Protein AF-A0A524F2L2-F1 (afdb_monomer_lite)

pLDDT: mean 83.69, std 15.47, range [37.44, 98.5]

Secondary structure (DSSP, 8-state):
-----TT--HHHHHHHHHHHHTT--BGGGTEEEETTEEEEEEEGGGTTTTEEEEEEEEEEE-THHHHHHHH-SS----GGGGGGS-HHHHHHHHHHHHH-TTPPPPPTTT-SEEEEEEEEEE-TT--EEEEEEEEESS-EEEEEEEE--TT----GGGS-HHHHHHHHHHHHHHHHTSPPPPEEEEE--SSS-EEEEEETTEEEEEE--

Structure (mmCIF, N/CA/C/O backbone):
data_AF-A0A524F2L2-F1
#
_entry.id   AF-A0A524F2L2-F1
#
loop_
_atom_site.group_PDB
_atom_site.id
_atom_site.type_symbol
_atom_site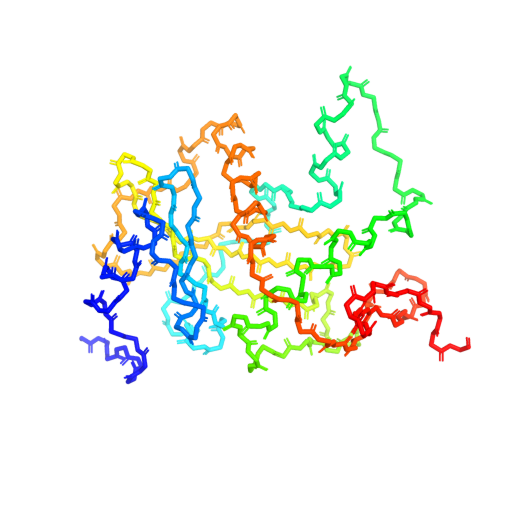.label_atom_id
_atom_site.label_alt_id
_atom_site.label_comp_id
_atom_site.label_asym_id
_atom_site.label_entity_id
_atom_site.label_seq_id
_atom_site.pdbx_PDB_ins_code
_atom_site.Cartn_x
_atom_site.Cartn_y
_atom_site.Cartn_z
_atom_site.occupancy
_atom_site.B_iso_or_equiv
_atom_site.auth_seq_id
_atom_site.auth_comp_id
_atom_site.auth_asym_id
_atom_site.auth_atom_id
_atom_site.pdbx_PDB_model_num
ATOM 1 N N . MET A 1 1 ? -27.723 14.947 -1.804 1.00 41.03 1 MET A N 1
ATOM 2 C CA . MET A 1 1 ? -27.311 13.588 -1.404 1.00 41.03 1 MET A CA 1
ATOM 3 C C . MET A 1 1 ? -26.536 13.015 -2.573 1.00 41.03 1 MET A C 1
ATOM 5 O O . MET A 1 1 ? -27.135 12.736 -3.602 1.00 41.03 1 MET A O 1
ATOM 9 N N . MET A 1 2 ? -25.209 13.030 -2.485 1.00 39.50 2 MET A N 1
ATOM 10 C CA . MET A 1 2 ? -24.330 12.598 -3.571 1.00 39.50 2 MET A CA 1
ATOM 11 C C . MET A 1 2 ? -24.341 11.066 -3.563 1.00 39.50 2 MET A C 1
ATOM 13 O O . MET A 1 2 ? -24.016 10.468 -2.539 1.00 39.50 2 MET A O 1
ATOM 17 N N . MET A 1 3 ? -24.841 10.438 -4.631 1.00 37.44 3 MET A N 1
ATOM 18 C CA . MET A 1 3 ? -24.792 8.982 -4.758 1.00 37.44 3 MET A CA 1
ATOM 19 C C . MET A 1 3 ? -23.333 8.599 -4.964 1.00 37.44 3 MET A C 1
ATOM 21 O O . MET A 1 3 ? -22.748 8.962 -5.976 1.00 37.44 3 MET A O 1
ATOM 25 N N . LEU A 1 4 ? -22.760 7.900 -3.988 1.00 49.53 4 LEU A N 1
ATOM 26 C CA . LEU A 1 4 ? -21.498 7.193 -4.159 1.00 49.53 4 LEU A CA 1
ATOM 27 C C . LEU A 1 4 ? -21.643 6.250 -5.362 1.00 49.53 4 LEU A C 1
ATOM 29 O O . LEU A 1 4 ? -22.737 5.720 -5.597 1.00 49.53 4 LEU A O 1
ATOM 33 N N . SER A 1 5 ? -20.572 6.059 -6.137 1.00 51.00 5 SER A N 1
ATOM 34 C CA . SER A 1 5 ? -20.569 5.069 -7.217 1.00 51.00 5 SER A CA 1
ATOM 35 C C . SER A 1 5 ? -21.088 3.727 -6.680 1.00 51.00 5 SER A C 1
ATOM 37 O O . SER A 1 5 ? -20.892 3.398 -5.507 1.00 51.00 5 SER A O 1
ATOM 39 N N . LYS A 1 6 ? -21.782 2.944 -7.518 1.00 49.41 6 LYS A N 1
ATOM 40 C CA . LYS A 1 6 ? -22.397 1.656 -7.128 1.00 49.41 6 LYS A CA 1
ATOM 41 C C . LYS A 1 6 ? -21.420 0.656 -6.480 1.00 49.41 6 LYS A C 1
ATOM 43 O O . LYS A 1 6 ? -21.878 -0.332 -5.918 1.00 49.41 6 LYS A O 1
ATOM 48 N N . ASP A 1 7 ? -20.121 0.934 -6.535 1.00 54.75 7 ASP A N 1
ATOM 49 C CA . ASP A 1 7 ? -19.030 0.082 -6.068 1.00 54.75 7 ASP A CA 1
ATOM 50 C C . ASP A 1 7 ? -18.473 0.483 -4.689 1.00 54.75 7 ASP A C 1
ATOM 52 O O . ASP A 1 7 ? -17.521 -0.134 -4.209 1.00 54.75 7 ASP A O 1
ATOM 56 N N . PHE A 1 8 ? -19.025 1.515 -4.041 1.00 70.06 8 PHE A N 1
ATOM 57 C CA . PHE A 1 8 ? -18.558 1.971 -2.732 1.00 70.06 8 PHE A CA 1
ATOM 58 C C . PHE A 1 8 ? -19.610 1.739 -1.637 1.00 70.06 8 PHE A C 1
ATOM 60 O O . PHE A 1 8 ? -20.413 2.616 -1.313 1.00 70.06 8 PHE A O 1
ATOM 67 N N . ASP A 1 9 ? -19.587 0.540 -1.047 1.00 85.19 9 ASP A N 1
ATOM 68 C CA . ASP A 1 9 ? -20.389 0.185 0.128 1.00 85.19 9 ASP A CA 1
ATOM 69 C C . ASP A 1 9 ? -19.596 0.438 1.422 1.00 85.19 9 ASP A C 1
ATOM 71 O O . ASP A 1 9 ? -18.600 -0.216 1.738 1.00 85.19 9 ASP A O 1
ATOM 75 N N . ILE A 1 10 ? -20.063 1.411 2.204 1.00 88.19 10 ILE A N 1
ATOM 76 C CA . ILE A 1 10 ? -19.481 1.769 3.499 1.00 88.19 10 ILE A CA 1
ATOM 77 C C . ILE A 1 10 ? -19.520 0.592 4.484 1.00 88.19 10 ILE A C 1
ATOM 79 O O . ILE A 1 10 ? -18.560 0.379 5.229 1.00 88.19 10 ILE A O 1
ATOM 83 N N . SER A 1 11 ? -20.616 -0.167 4.501 1.00 91.50 11 SER A N 1
ATOM 84 C CA . SER A 1 11 ? -20.800 -1.274 5.443 1.00 91.50 11 SER A CA 1
ATOM 85 C C . SER A 1 11 ? -19.835 -2.412 5.128 1.00 91.50 11 SER A C 1
ATOM 87 O O . SER A 1 11 ? -19.223 -2.966 6.042 1.00 91.50 11 SER A O 1
ATOM 89 N N . GLU A 1 12 ? -19.619 -2.689 3.840 1.00 92.94 12 GLU A N 1
ATOM 90 C CA . GLU A 1 12 ? -18.552 -3.580 3.381 1.00 92.94 12 GLU A CA 1
ATOM 91 C C . GLU A 1 12 ? -17.180 -3.121 3.885 1.00 92.94 12 GLU A C 1
ATOM 93 O O . GLU A 1 12 ? -16.421 -3.926 4.417 1.00 92.94 12 GLU A O 1
ATOM 98 N N . ILE A 1 13 ? -16.831 -1.844 3.715 1.00 93.44 13 ILE A N 1
ATOM 99 C CA . ILE A 1 13 ? -15.495 -1.351 4.079 1.00 93.44 13 ILE A CA 1
ATOM 100 C C . ILE A 1 13 ? -15.250 -1.496 5.577 1.00 93.44 13 ILE A C 1
ATOM 102 O O . ILE A 1 13 ? -14.179 -1.943 5.989 1.00 93.44 13 ILE A O 1
ATOM 106 N N . LEU A 1 14 ? -16.241 -1.152 6.399 1.00 95.56 14 LEU A N 1
ATOM 107 C CA . LEU A 1 14 ? -16.149 -1.304 7.848 1.00 95.56 14 LEU A CA 1
ATOM 108 C C . LEU A 1 14 ? -15.996 -2.774 8.260 1.00 95.56 14 LEU A C 1
ATOM 110 O O . LEU A 1 14 ? -15.209 -3.071 9.165 1.00 95.56 14 LEU A O 1
ATOM 114 N N . ASP A 1 15 ? -16.697 -3.689 7.587 1.00 97.12 15 ASP A N 1
ATOM 115 C CA . ASP A 1 15 ? -16.549 -5.130 7.797 1.00 97.12 15 ASP A CA 1
ATOM 116 C C . ASP A 1 15 ? -15.140 -5.613 7.412 1.00 97.12 15 ASP A C 1
ATOM 118 O O . ASP A 1 15 ? -14.459 -6.234 8.231 1.00 97.12 15 ASP A O 1
ATOM 122 N N . LEU A 1 16 ? -14.641 -5.233 6.231 1.00 97.62 16 LEU A N 1
ATOM 123 C CA . LEU A 1 16 ? -13.291 -5.567 5.769 1.00 97.62 16 LEU A CA 1
ATOM 124 C C . LEU A 1 16 ? -12.204 -5.065 6.731 1.00 97.62 16 LEU A C 1
ATOM 126 O O . LEU A 1 16 ? -11.320 -5.836 7.108 1.00 97.62 16 LEU A O 1
ATOM 130 N N . LEU A 1 17 ? -12.286 -3.810 7.187 1.00 97.69 17 LEU A N 1
ATOM 131 C CA . LEU A 1 17 ? -11.366 -3.256 8.191 1.00 97.69 17 LEU A CA 1
ATOM 132 C C . LEU A 1 17 ? -11.433 -4.053 9.502 1.00 97.69 17 LEU A C 1
ATOM 134 O O . LEU A 1 17 ? -10.415 -4.415 10.095 1.00 97.69 17 LEU A O 1
ATOM 138 N N . SER A 1 18 ? -12.646 -4.363 9.964 1.00 97.38 18 SER A N 1
ATOM 139 C CA . SER A 1 18 ? -12.855 -5.134 11.191 1.00 97.38 18 SER A CA 1
ATOM 140 C C . SER A 1 18 ? -12.237 -6.533 11.101 1.00 97.38 18 SER A C 1
ATOM 142 O O . SER A 1 18 ? -11.542 -6.959 12.027 1.00 97.38 18 SER A O 1
ATOM 144 N N . GLN A 1 19 ? -12.423 -7.231 9.981 1.00 98.12 19 GLN A N 1
ATOM 145 C CA . GLN A 1 19 ? -11.876 -8.570 9.761 1.00 98.12 19 GLN A CA 1
ATOM 146 C C . GLN A 1 19 ? -10.349 -8.557 9.624 1.00 98.12 19 GLN A C 1
ATOM 148 O O . GLN A 1 19 ? -9.667 -9.283 10.356 1.00 98.12 19 GLN A O 1
ATOM 153 N N . ALA A 1 20 ? -9.805 -7.685 8.774 1.00 97.62 20 ALA A N 1
ATOM 154 C CA . ALA A 1 20 ? -8.368 -7.586 8.535 1.00 97.62 20 ALA A CA 1
ATOM 155 C C . ALA A 1 20 ? -7.594 -7.209 9.809 1.00 97.62 20 ALA A C 1
ATOM 157 O O . ALA A 1 20 ? -6.533 -7.774 10.074 1.00 97.62 20 ALA A O 1
ATOM 158 N N . SER A 1 21 ? -8.156 -6.349 10.671 1.00 96.06 21 SER A N 1
ATOM 159 C CA . SER A 1 21 ? -7.521 -5.975 11.950 1.00 96.06 21 SER A CA 1
ATOM 160 C C . SER A 1 21 ? -7.326 -7.173 12.896 1.00 96.06 21 SER A C 1
ATOM 162 O O . SER A 1 21 ? -6.460 -7.154 13.767 1.00 96.06 21 SER A O 1
ATOM 164 N N . ARG A 1 22 ? -8.086 -8.260 12.688 1.00 96.50 22 ARG A N 1
ATOM 165 C CA . ARG A 1 22 ? -7.998 -9.535 13.422 1.00 96.50 22 ARG A CA 1
ATOM 166 C C . ARG A 1 22 ? -7.195 -10.607 12.671 1.00 96.50 22 ARG A C 1
ATOM 168 O O . ARG A 1 22 ? -7.292 -11.784 13.011 1.00 96.50 22 ARG A O 1
ATOM 175 N N . GLY A 1 23 ? -6.448 -10.222 11.635 1.00 94.31 23 GLY A N 1
ATOM 176 C CA . GLY A 1 23 ? -5.643 -11.128 10.812 1.00 94.31 23 GLY A CA 1
ATOM 177 C C . GLY A 1 23 ? -6.439 -11.948 9.793 1.00 94.31 23 GLY A C 1
ATOM 178 O O . GLY A 1 23 ? -5.899 -12.902 9.238 1.00 94.31 23 GLY A O 1
ATOM 179 N N . LYS A 1 24 ? -7.711 -11.609 9.546 1.00 97.62 24 LYS A N 1
ATOM 180 C CA . LYS A 1 24 ? -8.526 -12.222 8.489 1.00 97.62 24 LYS A CA 1
ATOM 181 C C . LYS A 1 24 ? -8.457 -11.357 7.235 1.00 97.62 24 LYS A C 1
ATOM 183 O O . LYS A 1 24 ? -9.346 -10.547 6.987 1.00 97.62 24 LYS A O 1
ATOM 188 N N . ASP A 1 25 ? -7.362 -11.497 6.497 1.00 97.81 25 ASP A N 1
ATOM 189 C CA . ASP A 1 25 ? -7.167 -10.787 5.233 1.00 97.81 25 ASP A CA 1
ATOM 190 C C . ASP A 1 25 ? -8.193 -11.252 4.182 1.00 97.81 25 ASP A C 1
ATOM 192 O O . ASP A 1 25 ? -8.589 -12.418 4.148 1.00 97.81 25 ASP A O 1
ATOM 196 N N . ASN A 1 26 ? -8.593 -10.343 3.295 1.00 97.88 26 ASN A N 1
ATOM 197 C CA . ASN A 1 26 ? -9.410 -10.628 2.120 1.00 97.88 26 ASN A CA 1
ATOM 198 C C . ASN A 1 26 ? -8.777 -9.948 0.900 1.00 97.88 26 ASN A C 1
ATOM 200 O O . ASN A 1 26 ? -9.118 -8.820 0.543 1.00 97.88 26 ASN A O 1
ATOM 204 N N . ILE A 1 27 ? -7.815 -10.642 0.292 1.00 97.25 27 ILE A N 1
ATOM 205 C CA . ILE A 1 27 ? -6.984 -10.118 -0.801 1.00 97.25 27 ILE A CA 1
ATOM 206 C C . ILE A 1 27 ? -7.835 -9.781 -2.030 1.00 97.25 27 ILE A C 1
ATOM 208 O O . ILE A 1 27 ? -7.640 -8.723 -2.619 1.00 97.25 27 ILE A O 1
ATOM 212 N N . GLU A 1 28 ? -8.820 -10.620 -2.365 1.00 95.19 28 GLU A N 1
ATOM 213 C CA . GLU A 1 28 ? -9.725 -10.409 -3.508 1.00 95.19 28 GLU A CA 1
ATOM 214 C C . GLU A 1 28 ? -10.527 -9.108 -3.387 1.00 95.19 28 GLU A C 1
ATOM 216 O O . GLU A 1 28 ? -10.806 -8.445 -4.383 1.00 95.19 28 GLU A O 1
ATOM 221 N N . ARG A 1 29 ? -10.867 -8.711 -2.154 1.00 95.31 29 ARG A N 1
ATOM 222 C CA . ARG A 1 29 ? -11.546 -7.440 -1.855 1.00 95.31 29 ARG A CA 1
ATOM 223 C C . ARG A 1 29 ? -10.586 -6.354 -1.378 1.00 95.31 29 ARG A C 1
ATOM 225 O O . ARG A 1 29 ? -11.022 -5.350 -0.806 1.00 95.31 29 ARG A O 1
ATOM 232 N N . GLY A 1 30 ? -9.288 -6.542 -1.594 1.00 96.06 30 GLY A N 1
ATOM 233 C CA . GLY A 1 30 ? -8.227 -5.587 -1.302 1.00 96.06 30 GLY A CA 1
ATOM 234 C C . GLY A 1 30 ? -8.073 -5.216 0.170 1.00 96.06 30 GLY A C 1
ATOM 235 O O . GLY A 1 30 ? -7.721 -4.077 0.464 1.00 96.06 30 GLY A O 1
ATOM 236 N N . ALA A 1 31 ? -8.371 -6.131 1.092 1.00 98.06 31 ALA A N 1
ATOM 237 C CA . ALA A 1 31 ? -8.240 -5.916 2.527 1.00 98.06 31 ALA A CA 1
ATOM 238 C C . ALA A 1 31 ? -7.101 -6.755 3.117 1.00 98.06 31 ALA A C 1
ATOM 240 O O . ALA A 1 31 ? -7.094 -7.979 2.996 1.00 98.06 31 ALA A O 1
ATOM 241 N N . VAL A 1 32 ? -6.160 -6.104 3.796 1.00 98.50 32 VAL A N 1
ATOM 242 C CA . VAL A 1 32 ? -5.033 -6.751 4.488 1.00 98.50 32 VAL A CA 1
ATOM 243 C C . VAL A 1 32 ? -4.796 -6.089 5.839 1.00 98.50 32 VAL A C 1
ATOM 245 O O . VAL A 1 32 ? -5.087 -4.908 6.008 1.00 98.50 32 VAL A O 1
ATOM 248 N N . GLY A 1 33 ? -4.279 -6.818 6.825 1.00 98.00 33 GLY A N 1
ATOM 249 C CA . GLY A 1 33 ? -3.976 -6.251 8.143 1.00 98.00 33 GLY A CA 1
ATOM 250 C C . GLY A 1 33 ? -2.686 -6.767 8.761 1.00 98.00 33 GLY A C 1
ATOM 251 O O . GLY A 1 33 ? -2.187 -7.826 8.400 1.00 98.00 33 GLY A O 1
ATOM 252 N N . HIS A 1 34 ? -2.107 -6.030 9.701 1.00 98.19 34 HIS A N 1
ATOM 253 C CA . HIS A 1 34 ? -0.913 -6.455 10.433 1.00 98.19 34 HIS A CA 1
ATOM 254 C C . HIS A 1 34 ? -0.840 -5.732 11.782 1.00 98.19 34 HIS A C 1
ATOM 256 O O . HIS A 1 34 ? -1.165 -4.554 11.861 1.00 98.19 34 HIS A O 1
ATOM 262 N N . LYS A 1 35 ? -0.448 -6.430 12.860 1.00 96.62 35 LYS A N 1
ATOM 263 C CA . LYS A 1 35 ? -0.351 -5.869 14.229 1.00 96.62 35 LYS A CA 1
ATOM 264 C C . LYS A 1 35 ? -1.581 -5.043 14.669 1.00 96.62 35 LYS A C 1
ATOM 266 O O . LYS A 1 35 ? -1.445 -3.987 15.271 1.00 96.62 35 LYS A O 1
ATOM 271 N N . GLY A 1 36 ? -2.791 -5.506 14.348 1.00 96.50 36 GLY A N 1
ATOM 272 C CA . GLY A 1 36 ? -4.041 -4.810 14.688 1.00 96.50 36 GLY A CA 1
ATOM 273 C C . GLY A 1 36 ? -4.434 -3.676 13.733 1.00 96.50 36 GLY A C 1
ATOM 274 O O . GLY A 1 36 ? -5.584 -3.244 13.758 1.00 96.50 36 GLY A O 1
ATOM 275 N N . TYR A 1 37 ? -3.533 -3.235 12.852 1.00 98.31 37 TYR A N 1
ATOM 276 C CA . TYR A 1 37 ? -3.885 -2.350 11.747 1.00 98.31 37 TYR A CA 1
ATOM 277 C C . TYR A 1 37 ? -4.617 -3.119 10.653 1.00 98.31 37 TYR A C 1
ATOM 279 O O . TYR A 1 37 ? -4.387 -4.312 10.435 1.00 98.31 37 TYR A O 1
ATOM 287 N N . SER A 1 38 ? -5.464 -2.404 9.924 1.00 98.31 38 SER A N 1
ATOM 288 C CA . SER A 1 38 ? -6.122 -2.891 8.715 1.00 98.31 38 SER A CA 1
ATOM 289 C C . SER A 1 38 ? -6.112 -1.835 7.627 1.00 98.31 38 SER A C 1
ATOM 291 O O . SER A 1 38 ? -6.211 -0.640 7.907 1.00 98.31 38 SER A O 1
ATOM 293 N N . PHE A 1 39 ? -6.003 -2.309 6.395 1.00 98.31 39 PHE A N 1
ATOM 294 C CA . PHE A 1 39 ? -5.864 -1.519 5.188 1.00 98.31 39 PHE A CA 1
ATOM 295 C C . PHE A 1 39 ? -6.848 -2.058 4.159 1.00 98.31 39 PHE A C 1
ATOM 297 O O . PHE A 1 39 ? -6.780 -3.230 3.790 1.00 98.31 39 PHE A O 1
ATOM 304 N N . VAL A 1 40 ? -7.755 -1.206 3.696 1.00 97.00 40 VAL A N 1
ATOM 305 C CA . VAL A 1 40 ? -8.610 -1.470 2.539 1.00 97.00 40 VAL A CA 1
ATOM 306 C C . VAL A 1 40 ? -8.098 -0.613 1.390 1.00 97.00 40 VAL A C 1
ATOM 308 O O . VAL A 1 40 ? -8.117 0.614 1.457 1.00 97.00 40 VAL A O 1
ATOM 311 N N . ILE A 1 41 ? -7.601 -1.275 0.353 1.00 95.56 41 ILE A N 1
ATOM 312 C CA . ILE A 1 41 ? -6.864 -0.676 -0.757 1.00 95.56 41 ILE A CA 1
ATOM 313 C C . ILE A 1 41 ? -7.786 -0.584 -1.966 1.00 95.56 41 ILE A C 1
ATOM 315 O O . ILE A 1 41 ? -8.465 -1.553 -2.324 1.00 95.56 41 ILE A O 1
ATOM 319 N N . ARG A 1 42 ? -7.846 0.589 -2.597 1.00 92.19 42 ARG A N 1
ATOM 320 C CA . ARG A 1 42 ? -8.741 0.849 -3.725 1.00 92.19 42 ARG A CA 1
ATOM 321 C C . ARG A 1 42 ? -8.080 1.718 -4.787 1.00 92.19 42 ARG A C 1
ATOM 323 O O . ARG A 1 42 ? -7.258 2.574 -4.483 1.00 92.19 42 ARG A O 1
ATOM 330 N N . ASN A 1 43 ? -8.469 1.513 -6.041 1.00 88.69 43 ASN A N 1
ATOM 331 C CA . ASN A 1 43 ? -8.011 2.351 -7.145 1.00 88.69 43 ASN A CA 1
ATOM 332 C C . ASN A 1 43 ? -8.585 3.775 -7.003 1.00 88.69 43 ASN A C 1
ATOM 334 O O . ASN A 1 43 ? -9.782 3.919 -6.749 1.00 88.69 43 ASN A O 1
ATOM 338 N N . VAL A 1 44 ? -7.755 4.810 -7.189 1.00 83.81 44 VAL A N 1
ATOM 339 C CA . VAL A 1 44 ? -8.190 6.218 -7.143 1.00 83.81 44 VAL A CA 1
ATOM 340 C C . VAL A 1 44 ? -9.291 6.507 -8.160 1.00 83.81 44 VAL A C 1
ATOM 342 O O . VAL A 1 44 ? -10.202 7.273 -7.857 1.00 83.81 44 VAL A O 1
ATOM 345 N N . ASP A 1 45 ? -9.277 5.852 -9.324 1.00 77.56 45 ASP A N 1
ATOM 346 C CA . ASP A 1 45 ? -10.302 6.036 -10.359 1.00 77.56 45 ASP A CA 1
ATOM 347 C C . ASP A 1 45 ? -11.722 5.756 -9.840 1.00 77.56 45 ASP A C 1
ATOM 349 O O . ASP A 1 45 ? -12.660 6.458 -10.214 1.00 77.56 45 ASP A O 1
ATOM 353 N N . ASN A 1 46 ? -11.870 4.821 -8.896 1.00 70.25 46 ASN A N 1
ATOM 354 C CA . ASN A 1 46 ? -13.159 4.487 -8.280 1.00 70.25 46 ASN A CA 1
ATOM 355 C C . ASN A 1 46 ? -13.590 5.501 -7.199 1.00 70.25 46 ASN A C 1
ATOM 357 O O . ASN A 1 46 ? -14.710 5.427 -6.700 1.00 70.25 46 ASN A O 1
ATOM 361 N N . PHE A 1 47 ? -12.698 6.420 -6.818 1.00 68.94 47 PHE A N 1
ATOM 362 C CA . PHE A 1 47 ? -12.845 7.352 -5.697 1.00 68.94 47 PHE A CA 1
ATOM 363 C C . PHE A 1 47 ? -12.859 8.818 -6.121 1.00 68.94 47 PHE A C 1
ATOM 365 O O . PHE A 1 47 ? -13.133 9.672 -5.279 1.00 68.94 47 PHE A O 1
ATOM 372 N N . ARG A 1 48 ? -12.600 9.128 -7.400 1.00 68.19 48 ARG A N 1
ATOM 373 C CA . ARG A 1 48 ? -12.411 10.503 -7.903 1.00 68.19 48 ARG A CA 1
ATOM 374 C C . ARG A 1 48 ? -13.523 11.484 -7.520 1.00 68.19 48 ARG A C 1
ATOM 376 O O . ARG A 1 48 ? -13.247 12.667 -7.377 1.00 68.19 48 ARG A O 1
ATOM 383 N N . GLU A 1 49 ? -14.757 11.020 -7.328 1.00 63.97 49 GLU A N 1
ATOM 384 C CA . GLU A 1 49 ? -15.891 11.879 -6.953 1.00 63.97 49 GLU A CA 1
ATOM 385 C C . GLU A 1 49 ? -15.864 12.350 -5.490 1.00 63.97 49 GLU A C 1
ATOM 387 O O . GLU A 1 49 ? -16.427 13.393 -5.164 1.00 63.97 49 GLU A O 1
ATOM 392 N N . ILE A 1 50 ? -15.212 11.595 -4.603 1.00 63.66 50 ILE A N 1
ATOM 393 C CA . ILE A 1 50 ? -15.135 11.876 -3.159 1.00 63.66 50 ILE A CA 1
ATOM 394 C C . ILE A 1 50 ? -13.710 12.144 -2.680 1.00 63.66 50 ILE A C 1
ATOM 396 O O . ILE A 1 50 ? -13.500 12.399 -1.495 1.00 63.66 50 ILE A O 1
ATOM 400 N N . TYR A 1 51 ? -12.750 12.083 -3.598 1.00 65.00 51 TYR A N 1
ATOM 401 C CA . TYR A 1 51 ? -11.321 12.181 -3.369 1.00 65.00 51 TYR A CA 1
ATOM 402 C C . TYR A 1 51 ? -10.793 13.532 -3.838 1.00 65.00 51 TYR A C 1
ATOM 404 O O . TYR A 1 51 ? -10.953 13.915 -4.995 1.00 65.00 51 TYR A O 1
ATOM 412 N N . VAL A 1 52 ? -10.109 14.235 -2.939 1.00 62.53 52 VAL A N 1
ATOM 413 C CA . VAL A 1 52 ? -9.307 15.409 -3.285 1.00 62.53 52 VAL A CA 1
ATOM 414 C C . VAL A 1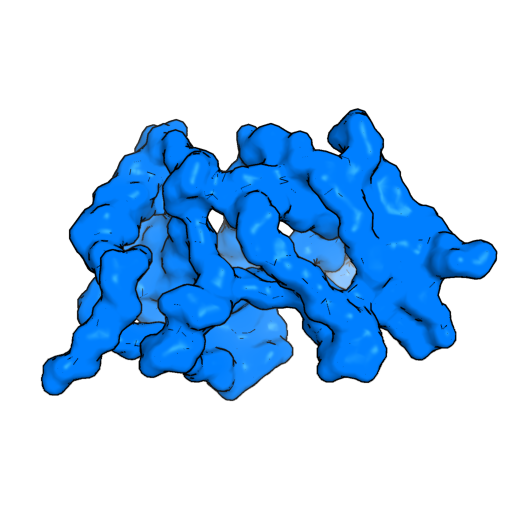 52 ? -7.910 15.204 -2.700 1.00 62.53 52 VAL A C 1
ATOM 416 O O . VAL A 1 52 ? -7.774 15.178 -1.468 1.00 62.53 52 VAL A O 1
ATOM 419 N N . PRO A 1 53 ? -6.858 15.054 -3.526 1.00 60.53 53 PRO A N 1
ATOM 420 C CA . PRO A 1 53 ? -5.499 15.065 -3.009 1.00 60.53 53 PRO A CA 1
ATOM 421 C C . PRO A 1 53 ? -5.229 16.460 -2.434 1.00 60.53 53 PRO A C 1
ATOM 423 O O . PRO A 1 53 ? -5.408 17.467 -3.117 1.00 60.53 53 PRO A O 1
ATOM 426 N N . PHE A 1 54 ? -4.843 16.542 -1.156 1.00 53.34 54 PHE A N 1
ATOM 427 C CA . PHE A 1 54 ? -4.511 17.832 -0.536 1.00 53.34 54 PHE A CA 1
ATOM 428 C C . PHE A 1 54 ? -3.201 18.384 -1.102 1.00 53.34 54 PHE A C 1
ATOM 430 O O . PHE A 1 54 ? -3.073 19.586 -1.323 1.00 53.34 54 PHE A O 1
ATOM 437 N N . SER A 1 55 ? -2.240 17.489 -1.324 1.00 54.12 55 SER A N 1
ATOM 438 C CA . SER A 1 55 ? -0.970 17.711 -2.007 1.00 54.12 55 SER A CA 1
ATOM 439 C C . SER A 1 55 ? -0.244 16.363 -2.109 1.00 54.12 55 SER A C 1
ATOM 441 O O . SER A 1 55 ? -0.405 15.510 -1.236 1.00 54.12 55 SER A O 1
ATOM 443 N N . TYR A 1 56 ? 0.617 16.173 -3.113 1.00 61.12 56 TYR A N 1
ATOM 444 C CA . TYR A 1 56 ? 1.613 15.085 -3.112 1.00 61.12 56 TYR A CA 1
ATOM 445 C C . TYR A 1 56 ? 2.786 15.399 -2.158 1.00 61.12 56 TYR A C 1
ATOM 447 O O . TYR A 1 56 ? 3.946 15.089 -2.428 1.00 61.12 56 TYR A O 1
ATOM 455 N N . GLN A 1 57 ? 2.513 16.067 -1.031 1.00 63.75 57 GLN A N 1
ATOM 456 C CA . GLN A 1 57 ? 3.495 16.186 0.038 1.00 63.75 57 GLN A CA 1
ATOM 457 C C . GLN A 1 57 ? 3.600 14.825 0.719 1.00 63.75 57 GLN A C 1
ATOM 459 O O . GLN A 1 57 ? 2.600 14.260 1.165 1.00 63.75 57 GLN A O 1
ATOM 464 N N . THR A 1 58 ? 4.816 14.283 0.761 1.00 69.56 58 THR A N 1
ATOM 465 C CA . THR A 1 58 ? 5.087 13.043 1.486 1.00 69.56 58 THR A CA 1
ATOM 466 C C . THR A 1 58 ? 4.695 13.206 2.932 1.00 69.56 58 THR A C 1
ATOM 468 O O . THR A 1 58 ? 5.222 14.056 3.646 1.00 69.56 58 THR A O 1
ATOM 471 N N . TYR A 1 59 ? 3.764 12.355 3.326 1.00 75.50 59 TYR A N 1
ATOM 472 C CA . TYR A 1 59 ? 3.378 12.159 4.701 1.00 75.50 59 TYR A CA 1
ATOM 473 C C . TYR A 1 59 ? 4.357 11.204 5.392 1.00 75.50 59 TYR A C 1
ATOM 475 O O . TYR A 1 59 ? 4.816 11.509 6.488 1.00 75.50 59 TYR A O 1
ATOM 483 N N . GLU A 1 60 ? 4.719 10.103 4.720 1.00 87.06 60 GLU A N 1
ATOM 484 C CA . GLU A 1 60 ? 5.775 9.176 5.146 1.00 87.06 60 GLU A CA 1
ATOM 485 C C . GLU A 1 60 ? 6.349 8.405 3.944 1.00 87.06 60 GLU A C 1
ATOM 487 O O . GLU A 1 60 ? 5.630 8.178 2.966 1.00 87.06 60 GLU A O 1
ATOM 492 N N . LEU A 1 61 ? 7.630 8.026 3.983 1.00 86.88 61 LEU A N 1
ATOM 493 C CA . LEU A 1 61 ? 8.231 7.173 2.949 1.00 86.88 61 LEU A CA 1
ATOM 494 C C . LEU A 1 61 ? 7.848 5.704 3.150 1.00 86.88 61 LEU A C 1
ATOM 496 O O . LEU A 1 61 ? 7.576 5.264 4.260 1.00 86.88 61 LEU A O 1
ATOM 500 N N . VAL A 1 62 ? 7.838 4.942 2.058 1.00 86.62 62 VAL A N 1
ATOM 501 C CA . VAL A 1 62 ? 7.554 3.502 2.052 1.00 86.62 62 VAL A CA 1
ATOM 502 C C . VAL A 1 62 ? 8.603 2.783 1.203 1.00 86.62 62 VAL A C 1
ATOM 504 O O . VAL A 1 62 ? 9.161 3.352 0.263 1.00 86.62 62 VAL A O 1
ATOM 507 N N . GLY A 1 63 ? 8.859 1.520 1.525 1.00 85.38 63 GLY A N 1
ATOM 508 C CA . GLY A 1 63 ? 9.703 0.622 0.753 1.00 85.38 63 GLY A CA 1
ATOM 509 C C . GLY A 1 63 ? 11.186 0.854 1.011 1.00 85.38 63 GLY A C 1
ATOM 510 O O . GLY A 1 63 ? 11.619 1.073 2.141 1.00 85.38 63 GLY A O 1
ATOM 511 N N . ASP A 1 64 ? 11.991 0.779 -0.042 1.00 79.81 64 ASP A N 1
ATOM 512 C CA . ASP A 1 64 ? 13.450 0.839 0.074 1.00 79.81 64 ASP A CA 1
ATOM 513 C C . ASP A 1 64 ? 13.950 2.123 0.772 1.00 79.81 64 ASP A C 1
ATOM 515 O O . ASP A 1 64 ? 14.831 2.071 1.631 1.00 79.81 64 ASP A O 1
ATOM 519 N N . MET A 1 65 ? 13.337 3.276 0.476 1.00 75.38 65 MET A N 1
ATOM 520 C CA . MET A 1 65 ? 13.719 4.554 1.094 1.00 75.38 65 MET A CA 1
ATOM 521 C C . MET A 1 65 ? 13.365 4.643 2.581 1.00 75.38 65 MET A C 1
ATOM 523 O O . MET A 1 65 ? 14.055 5.322 3.339 1.00 75.38 65 MET A O 1
ATOM 527 N N . HIS A 1 66 ? 12.298 3.968 3.002 1.00 77.69 66 HIS A N 1
ATOM 528 C CA . HIS A 1 66 ? 11.912 3.910 4.405 1.00 77.69 66 HIS A CA 1
ATOM 529 C C . HIS A 1 66 ? 12.938 3.109 5.224 1.00 77.69 66 HIS A C 1
ATOM 531 O O . HIS A 1 66 ? 13.383 3.572 6.275 1.00 77.69 66 HIS A O 1
ATOM 537 N N . ASN A 1 67 ? 13.405 1.973 4.691 1.00 70.12 67 ASN A N 1
ATOM 538 C CA . ASN A 1 67 ? 14.462 1.170 5.316 1.00 70.12 67 ASN A CA 1
ATOM 539 C C . ASN A 1 67 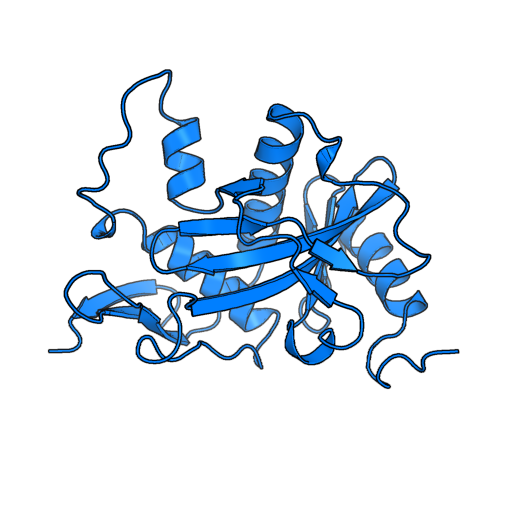? 15.797 1.930 5.398 1.00 70.12 67 ASN A C 1
ATOM 541 O O . ASN A 1 67 ? 16.455 1.908 6.433 1.00 70.12 67 ASN A O 1
ATOM 545 N N . GLU A 1 68 ? 16.161 2.686 4.360 1.00 71.81 68 GLU A N 1
ATOM 546 C CA . GLU A 1 68 ? 17.355 3.546 4.390 1.00 71.81 68 GLU A CA 1
ATOM 547 C C . GLU A 1 68 ? 17.315 4.588 5.517 1.00 71.81 68 GLU A C 1
ATOM 549 O O . GLU A 1 68 ? 18.325 4.815 6.184 1.00 71.81 68 GLU A O 1
ATOM 554 N N . ILE A 1 69 ? 16.163 5.232 5.743 1.00 71.75 69 ILE A N 1
ATOM 555 C CA . ILE A 1 69 ? 16.010 6.188 6.850 1.00 71.75 69 ILE A CA 1
ATOM 556 C C . ILE A 1 69 ? 16.101 5.468 8.198 1.00 71.75 69 ILE A C 1
ATOM 558 O O . ILE A 1 69 ? 16.748 5.985 9.108 1.00 71.75 69 ILE A O 1
ATOM 562 N N . LYS A 1 70 ? 15.506 4.274 8.317 1.00 68.88 70 LYS A N 1
ATOM 563 C CA . LYS A 1 70 ? 15.572 3.440 9.528 1.00 68.88 70 LYS A CA 1
ATOM 564 C C . LYS A 1 70 ? 17.008 3.128 9.939 1.00 68.88 70 LYS A C 1
ATOM 566 O O . LYS A 1 70 ? 17.359 3.220 11.115 1.00 68.88 70 LYS A O 1
ATOM 571 N N . ASP A 1 71 ? 17.826 2.762 8.958 1.00 64.75 71 ASP A N 1
ATOM 572 C CA . ASP A 1 71 ? 19.170 2.241 9.186 1.00 64.75 71 ASP A CA 1
ATOM 573 C C . ASP A 1 71 ? 20.210 3.353 9.418 1.00 64.75 71 ASP A C 1
ATOM 575 O O . ASP A 1 71 ? 21.292 3.098 9.958 1.00 64.75 71 ASP A O 1
ATOM 579 N N . ARG A 1 72 ? 19.897 4.612 9.076 1.00 63.97 72 ARG A N 1
ATOM 580 C CA . ARG A 1 72 ? 20.813 5.752 9.237 1.00 63.97 72 ARG A CA 1
ATOM 581 C C . ARG A 1 72 ? 20.513 6.582 10.488 1.00 63.97 72 ARG A C 1
ATOM 583 O O . ARG A 1 72 ? 19.612 7.415 10.508 1.00 63.97 72 ARG A O 1
ATOM 590 N N . LYS A 1 73 ? 21.382 6.478 11.498 1.00 50.84 73 LYS A N 1
ATOM 591 C CA . LYS A 1 73 ? 21.435 7.390 12.661 1.00 50.84 73 LYS A CA 1
ATOM 592 C C . LYS A 1 73 ? 22.060 8.762 12.328 1.00 50.84 73 LYS A C 1
ATOM 594 O O . LYS A 1 73 ? 23.057 9.116 12.929 1.00 50.84 73 LYS A O 1
ATOM 599 N N . GLU A 1 74 ? 21.465 9.544 11.426 1.00 49.62 74 GLU A N 1
ATOM 600 C CA . GLU A 1 74 ? 21.964 10.856 10.942 1.00 49.62 74 GLU A CA 1
ATOM 601 C C . GLU A 1 74 ? 23.053 10.759 9.849 1.00 49.62 74 GLU A C 1
ATOM 603 O O . GLU A 1 74 ? 24.157 10.266 10.066 1.00 49.62 74 GLU A O 1
ATOM 608 N N . GLY A 1 75 ? 22.767 11.280 8.647 1.00 45.12 75 GLY A N 1
ATOM 609 C CA . GLY A 1 75 ? 23.784 11.451 7.600 1.00 45.12 75 GLY A CA 1
ATOM 610 C C . GLY A 1 75 ? 23.235 11.487 6.174 1.00 45.12 75 GLY A C 1
ATOM 611 O O . GLY A 1 75 ? 22.912 10.444 5.610 1.00 45.12 75 GLY A O 1
ATOM 612 N N . LYS A 1 76 ? 23.161 12.710 5.623 1.00 45.38 76 LYS A N 1
ATOM 613 C CA . LYS A 1 76 ? 22.883 13.135 4.231 1.00 45.38 76 LYS A CA 1
ATOM 614 C C . LYS A 1 76 ? 22.439 12.039 3.244 1.00 45.38 76 LYS A C 1
ATOM 616 O O . LYS A 1 76 ? 23.219 11.179 2.840 1.00 45.38 76 LYS A O 1
ATOM 621 N N . PHE A 1 77 ? 21.197 12.180 2.785 1.00 50.03 77 PHE A N 1
ATOM 622 C CA . PHE A 1 77 ? 20.625 11.463 1.649 1.00 50.03 77 PHE A CA 1
ATOM 623 C C . PHE A 1 77 ? 21.456 11.758 0.389 1.00 50.03 77 PHE A C 1
ATOM 625 O O . PHE A 1 77 ? 21.571 12.915 -0.016 1.00 50.03 77 PHE A O 1
ATOM 632 N N . ILE A 1 78 ? 22.070 10.734 -0.202 1.00 48.31 78 ILE A N 1
ATOM 633 C CA . ILE A 1 78 ? 22.738 10.841 -1.503 1.00 48.31 78 ILE A CA 1
ATOM 634 C C . ILE A 1 78 ? 21.790 10.193 -2.513 1.00 48.31 78 ILE A C 1
ATOM 636 O O . ILE A 1 78 ? 21.610 8.978 -2.496 1.00 48.31 78 ILE A O 1
ATOM 640 N N . LEU A 1 79 ? 21.164 11.016 -3.358 1.00 51.47 79 LEU A N 1
ATOM 641 C CA . LEU A 1 79 ? 20.232 10.607 -4.422 1.00 51.47 79 LEU A CA 1
ATOM 642 C C . LEU A 1 79 ? 20.889 9.753 -5.524 1.00 51.47 79 LEU A C 1
ATOM 644 O O . LEU A 1 79 ? 20.184 9.206 -6.367 1.00 51.47 79 LEU A O 1
ATOM 648 N N . ASP A 1 80 ? 22.215 9.598 -5.509 1.00 47.25 80 ASP A N 1
ATOM 649 C CA . ASP A 1 80 ? 22.995 9.036 -6.621 1.00 47.25 80 ASP A CA 1
ATOM 650 C C . ASP A 1 80 ? 22.801 7.525 -6.854 1.00 47.25 80 ASP A C 1
ATOM 652 O O . ASP A 1 80 ? 23.435 6.960 -7.738 1.00 47.25 80 ASP A O 1
ATOM 656 N N . ASN A 1 81 ? 21.936 6.841 -6.096 1.00 51.12 81 ASN A N 1
ATOM 657 C CA . ASN A 1 81 ? 21.712 5.399 -6.240 1.00 51.12 81 ASN A CA 1
ATOM 658 C C . ASN A 1 81 ? 20.232 4.995 -6.195 1.00 51.12 81 ASN A C 1
ATOM 660 O O . ASN A 1 81 ? 19.892 3.978 -5.600 1.00 51.12 81 ASN A O 1
ATOM 664 N N . LEU A 1 82 ? 19.344 5.726 -6.877 1.00 52.97 82 LEU A N 1
ATOM 665 C CA . LEU A 1 82 ? 17.955 5.277 -7.102 1.00 52.97 82 LEU A CA 1
ATOM 666 C C . LEU A 1 82 ? 17.880 3.824 -7.634 1.00 52.97 82 LEU A C 1
ATOM 668 O O . LEU A 1 82 ? 16.980 3.078 -7.262 1.00 52.97 82 LEU A O 1
ATOM 672 N N . TYR A 1 83 ? 18.891 3.381 -8.393 1.00 54.19 83 TYR A N 1
ATOM 673 C CA . TYR A 1 83 ? 19.059 1.999 -8.868 1.00 54.19 83 TYR A CA 1
ATOM 674 C C . TYR A 1 83 ? 19.229 0.938 -7.772 1.00 54.19 83 TYR A C 1
ATOM 676 O O . TYR A 1 83 ? 19.032 -0.239 -8.045 1.00 54.19 83 TYR A O 1
ATOM 684 N N . ARG A 1 84 ? 19.623 1.306 -6.548 1.00 57.31 84 ARG A N 1
ATOM 685 C CA . ARG A 1 84 ? 19.743 0.354 -5.429 1.00 57.31 84 ARG A CA 1
ATOM 686 C C . ARG A 1 84 ? 18.409 0.068 -4.744 1.00 57.31 84 ARG A C 1
ATOM 688 O O . ARG A 1 84 ? 18.324 -0.891 -3.990 1.00 57.31 84 ARG A O 1
ATOM 695 N N . TYR A 1 85 ? 17.388 0.874 -5.017 1.00 68.06 85 TYR A N 1
ATOM 696 C CA . TYR A 1 85 ? 16.151 0.933 -4.242 1.00 68.06 85 TYR A CA 1
ATOM 697 C C . TYR A 1 85 ? 14.935 0.546 -5.089 1.00 68.06 85 TYR A C 1
ATOM 699 O O . TYR A 1 85 ? 13.919 1.243 -5.089 1.00 68.06 85 TYR A O 1
ATOM 707 N N . PHE A 1 86 ? 15.064 -0.524 -5.880 1.00 80.12 86 PHE A N 1
ATOM 708 C CA . PHE A 1 86 ? 13.966 -1.025 -6.709 1.00 80.12 86 PHE A CA 1
ATOM 709 C C . PHE A 1 86 ? 13.426 -2.375 -6.246 1.00 80.12 86 PHE A C 1
ATOM 711 O O . PHE A 1 86 ? 12.286 -2.685 -6.575 1.00 80.12 86 PHE A O 1
ATOM 718 N N . GLU A 1 87 ? 14.214 -3.203 -5.554 1.00 87.62 87 GLU A N 1
ATOM 719 C CA . GLU A 1 87 ? 13.825 -4.590 -5.292 1.00 87.62 87 GLU A CA 1
ATOM 720 C C . GLU A 1 87 ? 12.628 -4.662 -4.343 1.00 87.62 87 GLU A C 1
ATOM 722 O O . GLU A 1 87 ? 11.626 -5.291 -4.684 1.00 87.62 87 GLU A O 1
ATOM 727 N N . ILE A 1 88 ? 12.677 -3.977 -3.192 1.00 89.06 88 ILE A N 1
ATOM 728 C CA . ILE A 1 88 ? 11.549 -3.968 -2.250 1.00 89.06 88 ILE A CA 1
ATOM 729 C C . ILE A 1 88 ? 10.369 -3.255 -2.893 1.00 89.06 88 ILE A C 1
ATOM 731 O O . ILE A 1 88 ? 9.250 -3.766 -2.845 1.00 89.06 88 ILE A O 1
ATOM 735 N N . ASN A 1 89 ? 10.612 -2.121 -3.549 1.00 91.06 89 ASN A N 1
ATOM 736 C CA . ASN A 1 89 ? 9.562 -1.380 -4.240 1.00 91.06 89 ASN A CA 1
ATOM 737 C C . ASN A 1 89 ? 8.849 -2.250 -5.289 1.00 91.06 89 ASN A C 1
ATOM 739 O O . ASN A 1 89 ? 7.620 -2.288 -5.323 1.00 91.06 89 ASN A O 1
ATOM 743 N N . ALA A 1 90 ? 9.591 -3.008 -6.098 1.00 92.75 90 ALA A N 1
ATOM 744 C CA . ALA A 1 90 ? 9.023 -3.898 -7.103 1.00 92.75 90 ALA A CA 1
ATOM 745 C C . ALA A 1 90 ? 8.190 -5.020 -6.472 1.00 92.75 90 ALA A C 1
ATOM 747 O O . ALA A 1 90 ? 7.091 -5.323 -6.937 1.00 92.75 90 ALA A O 1
ATOM 748 N N . LEU A 1 91 ? 8.665 -5.601 -5.371 1.00 95.00 91 LEU A N 1
ATOM 749 C CA . LEU A 1 91 ? 7.922 -6.625 -4.638 1.00 95.00 91 LEU A CA 1
ATOM 750 C C . LEU A 1 91 ? 6.623 -6.067 -4.039 1.00 95.00 91 LEU A C 1
ATOM 752 O O . LEU A 1 91 ? 5.569 -6.681 -4.194 1.00 95.00 91 LEU A O 1
ATOM 756 N N . LEU A 1 92 ? 6.658 -4.879 -3.427 1.00 95.62 92 LEU A N 1
ATOM 757 C CA . LEU A 1 92 ? 5.460 -4.224 -2.887 1.00 95.62 92 LEU A CA 1
ATOM 758 C C . LEU A 1 92 ? 4.430 -3.922 -3.984 1.00 95.62 92 LEU A C 1
ATOM 760 O O . LEU A 1 92 ? 3.231 -4.119 -3.778 1.00 95.62 92 LEU A O 1
ATOM 764 N N . ILE A 1 93 ? 4.881 -3.509 -5.171 1.00 95.25 93 ILE A N 1
ATOM 765 C CA . ILE A 1 93 ? 4.004 -3.316 -6.332 1.00 95.25 93 ILE A CA 1
ATOM 766 C C . ILE A 1 93 ? 3.426 -4.650 -6.812 1.00 95.25 93 ILE A C 1
ATOM 768 O O . ILE A 1 93 ? 2.250 -4.700 -7.167 1.00 95.25 93 ILE A O 1
ATOM 772 N N . GLY A 1 94 ? 4.211 -5.729 -6.799 1.00 96.38 94 GLY A N 1
ATOM 773 C CA . GLY A 1 94 ? 3.735 -7.079 -7.110 1.00 96.38 94 GLY A CA 1
ATOM 774 C C . GLY A 1 94 ? 2.611 -7.524 -6.171 1.00 96.38 94 GLY A C 1
ATOM 775 O O . GLY A 1 94 ? 1.576 -8.004 -6.635 1.00 96.38 94 GLY A O 1
ATOM 776 N N . SER A 1 95 ? 2.757 -7.281 -4.864 1.00 97.50 95 SER A N 1
ATOM 777 C CA . SER A 1 95 ? 1.693 -7.496 -3.870 1.00 97.50 95 SER A CA 1
ATOM 778 C C . SER A 1 95 ? 0.467 -6.629 -4.157 1.00 97.50 95 SER A C 1
ATOM 780 O O . SER A 1 95 ? -0.669 -7.108 -4.129 1.00 97.50 95 SER A O 1
ATOM 782 N N . LEU A 1 96 ? 0.683 -5.349 -4.475 1.00 96.81 96 LEU A N 1
ATOM 783 C CA . LEU A 1 96 ? -0.396 -4.427 -4.812 1.00 96.81 96 LEU A CA 1
ATOM 784 C C . LEU A 1 96 ? -1.140 -4.859 -6.081 1.00 96.81 96 LEU A C 1
ATOM 786 O O . LEU A 1 96 ? -2.358 -4.726 -6.137 1.00 96.81 96 LEU A O 1
ATOM 790 N N . LYS A 1 97 ? -0.443 -5.413 -7.078 1.00 95.88 97 LYS A N 1
ATOM 791 C CA . LYS A 1 97 ? -1.052 -5.975 -8.288 1.00 95.88 97 LYS A CA 1
ATOM 792 C C . LYS A 1 97 ? -1.891 -7.213 -8.019 1.00 95.88 97 LYS A C 1
ATOM 794 O O . LYS A 1 97 ? -2.911 -7.377 -8.675 1.00 95.88 97 LYS A O 1
ATOM 799 N N . THR A 1 98 ? -1.522 -8.036 -7.043 1.00 97.00 98 THR A N 1
ATOM 800 C CA . THR A 1 98 ? -2.373 -9.151 -6.603 1.00 97.00 98 THR A CA 1
ATOM 801 C C . THR A 1 98 ? -3.661 -8.650 -5.951 1.00 97.00 98 THR A C 1
ATOM 803 O O . THR A 1 98 ? -4.735 -9.166 -6.239 1.00 97.00 98 THR A O 1
ATOM 806 N N . ILE A 1 99 ? -3.562 -7.630 -5.095 1.00 96.75 99 ILE A N 1
ATOM 807 C CA . ILE A 1 99 ? -4.715 -7.001 -4.425 1.00 96.75 99 ILE A CA 1
ATOM 808 C C . ILE A 1 99 ? -5.608 -6.261 -5.431 1.00 96.75 99 ILE A C 1
ATOM 810 O O . ILE A 1 99 ? -6.831 -6.340 -5.362 1.00 96.75 99 ILE A O 1
ATOM 814 N N . LEU A 1 100 ? -5.004 -5.531 -6.369 1.00 95.00 100 LEU A N 1
ATOM 815 C CA . LEU A 1 100 ? -5.684 -4.739 -7.389 1.00 95.00 100 LEU A CA 1
ATOM 816 C C . LEU A 1 100 ? -5.189 -5.127 -8.791 1.00 95.00 100 LEU A C 1
ATOM 818 O O . LEU A 1 100 ? -4.418 -4.376 -9.399 1.00 95.00 100 LEU A O 1
ATOM 822 N N . PRO A 1 101 ? -5.678 -6.245 -9.364 1.00 93.69 101 PRO A N 1
ATOM 823 C CA . PRO A 1 101 ? -5.288 -6.666 -10.712 1.00 93.69 101 PRO A CA 1
ATOM 824 C C . PRO A 1 101 ? -5.624 -5.630 -11.792 1.00 93.69 101 PRO A C 1
ATOM 826 O O . PRO A 1 101 ? -4.967 -5.559 -12.826 1.00 93.69 101 PRO A O 1
ATOM 829 N N . SER A 1 102 ? -6.632 -4.790 -11.539 1.00 90.69 102 SER A N 1
ATOM 830 C CA . SER A 1 102 ? -7.056 -3.702 -12.424 1.00 90.69 102 SER A CA 1
ATOM 831 C C . SER A 1 102 ? -6.226 -2.423 -12.295 1.00 90.69 102 SER A C 1
ATOM 833 O O . SER A 1 102 ? -6.466 -1.477 -13.049 1.00 90.69 102 SER A O 1
ATOM 835 N N . LEU A 1 103 ? -5.273 -2.355 -11.354 1.00 90.81 103 LEU A N 1
ATOM 836 C CA . LEU A 1 103 ? -4.400 -1.195 -11.198 1.00 90.81 103 LEU A CA 1
ATOM 837 C C . LEU A 1 103 ? -3.688 -0.940 -12.526 1.00 90.81 103 LEU A C 1
ATOM 839 O O . LEU A 1 103 ? -3.020 -1.824 -13.062 1.00 90.81 103 LEU A O 1
ATOM 843 N N . LYS A 1 104 ? -3.780 0.278 -13.043 1.00 88.31 104 LYS A N 1
ATOM 844 C CA . LYS A 1 104 ? -3.018 0.702 -14.217 1.00 88.31 104 LYS A CA 1
ATOM 845 C C . LYS A 1 104 ? -1.753 1.401 -13.750 1.00 88.31 104 LYS A C 1
ATOM 847 O O . LYS A 1 104 ? -1.758 2.047 -12.708 1.00 88.31 104 LYS A O 1
ATOM 852 N N . PHE A 1 105 ? -0.676 1.222 -14.500 1.00 88.31 105 PHE A N 1
ATOM 853 C CA . PHE A 1 105 ? 0.503 2.060 -14.342 1.00 88.31 105 PHE A CA 1
ATOM 854 C C . PHE A 1 105 ? 0.411 3.182 -15.364 1.00 88.31 105 PHE A C 1
ATOM 856 O O . PHE A 1 105 ? 0.032 2.928 -16.510 1.00 88.31 105 PHE A O 1
ATOM 863 N N . TRP A 1 106 ? 0.695 4.404 -14.940 1.00 80.25 106 TRP A N 1
ATOM 864 C CA . TRP A 1 106 ? 0.703 5.548 -15.838 1.00 80.25 106 TRP A CA 1
ATOM 865 C C . TRP A 1 106 ? 1.930 5.528 -16.746 1.00 80.25 106 TRP A C 1
ATOM 867 O O . TRP A 1 106 ? 2.979 4.989 -16.388 1.00 80.25 106 TRP A O 1
ATOM 877 N N . ASP A 1 107 ? 1.764 6.081 -17.948 1.00 68.94 107 ASP A N 1
ATOM 878 C CA . ASP A 1 107 ? 2.864 6.239 -18.890 1.00 68.94 107 ASP A CA 1
ATOM 879 C C . ASP A 1 107 ? 3.809 7.324 -18.361 1.00 68.94 107 ASP A C 1
ATOM 881 O O . ASP A 1 107 ? 3.391 8.450 -18.080 1.00 68.94 107 ASP A O 1
ATOM 885 N N . ALA A 1 108 ? 5.093 6.980 -18.267 1.00 62.62 108 ALA A N 1
ATOM 886 C CA . ALA A 1 108 ? 6.178 7.877 -17.888 1.00 62.62 108 ALA A CA 1
ATOM 887 C C . ALA A 1 108 ? 6.235 9.167 -18.731 1.00 62.62 108 ALA A C 1
ATOM 889 O O . ALA A 1 108 ? 6.829 10.153 -18.305 1.00 62.62 108 ALA A O 1
ATOM 890 N N . LYS A 1 109 ? 5.642 9.173 -19.932 1.00 61.31 109 LYS A N 1
ATOM 891 C CA . LYS A 1 109 ? 5.543 10.364 -20.791 1.00 61.31 109 LYS A CA 1
ATOM 892 C C . LYS A 1 109 ? 4.443 11.340 -20.378 1.00 61.31 109 LYS A C 1
ATOM 894 O O . LYS A 1 109 ? 4.495 12.500 -20.779 1.00 61.31 109 LYS A O 1
ATOM 899 N N . GLU A 1 110 ? 3.444 10.876 -19.636 1.00 63.53 110 GLU A N 1
ATOM 900 C CA . GLU A 1 110 ? 2.243 11.645 -19.297 1.00 63.53 110 GLU A CA 1
ATOM 901 C C . GLU A 1 110 ? 2.203 12.054 -17.820 1.00 63.53 110 GLU A C 1
ATOM 903 O O . GLU A 1 110 ? 1.518 13.016 -17.472 1.00 63.53 110 GLU A O 1
ATOM 908 N N . SER A 1 111 ? 2.934 11.347 -16.951 1.00 71.88 111 SER A N 1
ATOM 909 C CA . SER A 1 111 ? 2.926 11.580 -15.508 1.00 71.88 111 SER A CA 1
ATOM 910 C C . SER A 1 111 ? 4.261 11.218 -14.859 1.00 71.88 111 SER A C 1
ATOM 912 O O . SER A 1 111 ? 4.857 10.187 -15.163 1.00 71.88 111 SER A O 1
ATOM 914 N N . ASP A 1 112 ? 4.687 12.032 -13.889 1.00 79.12 112 ASP A N 1
ATOM 915 C CA . ASP A 1 112 ? 5.796 11.702 -12.982 1.00 79.12 112 ASP A CA 1
ATOM 916 C C . ASP A 1 112 ? 5.388 10.658 -11.923 1.00 79.12 112 ASP A C 1
ATOM 918 O O . ASP A 1 112 ? 6.216 10.236 -11.117 1.00 79.12 112 ASP A O 1
ATOM 922 N N . ILE A 1 113 ? 4.117 10.251 -11.891 1.00 83.69 113 ILE A N 1
ATOM 923 C CA . ILE A 1 113 ? 3.589 9.242 -10.976 1.00 83.69 113 ILE A CA 1
ATOM 924 C C . ILE A 1 113 ? 3.408 7.936 -11.747 1.00 83.69 113 ILE A C 1
ATOM 926 O O . ILE A 1 113 ? 2.804 7.923 -12.811 1.00 83.69 113 ILE A O 1
ATOM 930 N N . LEU A 1 114 ? 3.903 6.828 -11.203 1.00 87.56 114 LEU A N 1
ATOM 931 C CA . LEU A 1 114 ? 3.737 5.486 -11.753 1.00 87.56 114 LEU A CA 1
ATOM 932 C C . LEU A 1 114 ? 2.369 4.893 -11.398 1.00 87.56 114 LEU A C 1
ATOM 934 O O . LEU A 1 114 ? 1.723 4.267 -12.237 1.00 87.56 114 LEU A O 1
ATOM 938 N N . PHE A 1 115 ? 1.937 5.054 -10.148 1.00 90.94 115 PHE A N 1
ATOM 939 C CA . PHE A 1 115 ? 0.598 4.687 -9.691 1.00 90.94 115 PHE A CA 1
ATOM 940 C C . PHE A 1 115 ? 0.201 5.486 -8.450 1.00 90.94 115 PHE A C 1
ATOM 942 O O . PHE A 1 115 ? 1.056 5.945 -7.693 1.00 90.94 115 PHE A O 1
ATOM 949 N N . GLU A 1 116 ? -1.103 5.541 -8.195 1.00 90.75 116 GLU A N 1
ATOM 950 C CA . GLU A 1 116 ? -1.682 5.966 -6.923 1.00 90.75 116 GLU A CA 1
ATOM 951 C C . GLU A 1 116 ? -2.891 5.093 -6.563 1.00 90.75 116 GLU A C 1
ATOM 953 O O . GLU A 1 116 ? -3.665 4.666 -7.424 1.00 90.75 116 GLU A O 1
ATOM 958 N N . VAL A 1 117 ? -3.047 4.808 -5.274 1.00 92.75 117 VAL A N 1
ATOM 959 C CA . VAL A 1 117 ? -4.187 4.078 -4.709 1.00 92.75 117 VAL A CA 1
ATOM 960 C C . VAL A 1 117 ? -4.643 4.748 -3.419 1.00 92.75 117 VAL A C 1
ATOM 962 O O . VAL A 1 117 ? -3.840 5.322 -2.683 1.00 92.75 117 VAL A O 1
ATOM 965 N N . VAL A 1 118 ? -5.935 4.652 -3.118 1.00 92.44 118 VAL A N 1
ATOM 966 C CA . VAL A 1 118 ? -6.486 5.067 -1.826 1.00 92.44 118 VAL A CA 1
ATOM 967 C C . VAL A 1 118 ? -6.314 3.926 -0.832 1.00 92.44 118 VAL A C 1
ATOM 969 O O . VAL A 1 118 ? -6.690 2.783 -1.101 1.00 92.44 118 VAL A O 1
ATOM 972 N N . LEU A 1 119 ? -5.777 4.254 0.336 1.00 94.94 119 LEU A N 1
ATOM 973 C CA . LEU A 1 119 ? -5.757 3.406 1.514 1.00 94.94 119 LEU A CA 1
ATOM 974 C C . LEU A 1 119 ? -6.798 3.916 2.500 1.00 94.94 119 LEU A C 1
ATOM 976 O O . LEU A 1 119 ? -6.693 5.039 2.984 1.00 94.94 119 LEU A O 1
ATOM 980 N N . ILE A 1 120 ? -7.771 3.084 2.848 1.00 95.31 120 ILE A N 1
ATOM 981 C CA . ILE A 1 120 ? -8.606 3.307 4.024 1.00 95.31 120 ILE A CA 1
ATOM 982 C C . ILE A 1 120 ? -8.001 2.500 5.161 1.00 95.31 120 ILE A C 1
ATOM 984 O O . ILE A 1 120 ? -7.848 1.283 5.055 1.00 95.31 120 ILE A O 1
ATOM 988 N N . ILE A 1 121 ? -7.636 3.186 6.234 1.00 97.56 121 ILE A N 1
ATOM 989 C CA . ILE A 1 121 ? -6.841 2.630 7.320 1.00 97.56 121 ILE A CA 1
ATOM 990 C C . ILE A 1 121 ? -7.697 2.597 8.571 1.00 97.56 121 ILE A C 1
ATOM 992 O O . ILE A 1 121 ? -8.399 3.565 8.859 1.00 97.56 121 ILE A O 1
ATOM 996 N N . LYS A 1 122 ? -7.602 1.509 9.334 1.00 97.88 122 LYS A N 1
ATOM 997 C CA . LYS A 1 122 ? -8.044 1.470 10.727 1.00 97.88 122 LYS A CA 1
ATOM 998 C C . LYS A 1 122 ? -6.898 1.024 11.627 1.00 97.88 122 LYS A C 1
ATOM 1000 O O . LYS A 1 122 ? -6.308 -0.029 11.383 1.00 97.88 122 LYS A O 1
ATOM 1005 N N . THR A 1 123 ? -6.609 1.819 12.653 1.00 97.75 123 THR A N 1
ATOM 1006 C CA . THR A 1 123 ? -5.561 1.539 13.648 1.00 97.75 123 THR A CA 1
ATOM 1007 C C . THR A 1 123 ? -6.072 0.598 14.749 1.00 97.75 123 THR A C 1
ATOM 1009 O O . THR A 1 123 ? -7.291 0.419 14.881 1.00 97.75 123 THR A O 1
ATOM 1012 N N . PRO A 1 124 ? -5.181 0.018 15.576 1.00 96.69 124 PRO A N 1
ATOM 1013 C CA . PRO A 1 124 ? -5.574 -0.802 16.723 1.00 96.69 124 PRO A CA 1
ATOM 1014 C C . PRO A 1 124 ? -6.507 -0.077 17.705 1.00 96.69 124 PRO A C 1
ATOM 1016 O O . PRO A 1 124 ? -7.401 -0.693 18.282 1.00 96.69 124 PRO A O 1
ATOM 1019 N N . GLU A 1 125 ? -6.360 1.242 17.843 1.00 96.38 125 GLU A N 1
ATOM 1020 C CA . GLU A 1 125 ? -7.183 2.102 18.706 1.00 96.38 125 GLU A CA 1
ATOM 1021 C C . GLU A 1 125 ? -8.545 2.449 18.081 1.00 96.38 125 GLU A C 1
ATOM 1023 O O . GLU A 1 125 ? -9.353 3.143 18.693 1.00 96.38 125 GLU A O 1
ATOM 1028 N N . GLY A 1 126 ? -8.820 1.989 16.856 1.00 96.38 126 GLY A N 1
ATOM 1029 C CA . GLY A 1 126 ? -10.087 2.223 16.165 1.00 96.38 126 GLY A CA 1
ATOM 1030 C C . GLY A 1 126 ? -10.190 3.569 15.443 1.00 96.38 126 GLY A C 1
ATOM 1031 O O . GLY A 1 126 ? -11.286 3.936 15.013 1.00 96.38 126 GLY A O 1
ATOM 1032 N N . LYS A 1 127 ? -9.073 4.289 15.272 1.00 96.75 127 LYS A N 1
ATOM 1033 C CA . LYS A 1 127 ? -9.009 5.468 14.395 1.00 96.75 127 LYS A CA 1
ATOM 1034 C C . LYS A 1 127 ? -9.172 5.010 12.948 1.00 96.75 127 LYS A C 1
ATOM 1036 O O . LYS A 1 127 ? -8.490 4.070 12.550 1.00 96.75 127 LYS A O 1
ATOM 1041 N N . ILE A 1 128 ? -10.040 5.660 12.175 1.00 96.56 128 ILE A N 1
ATOM 1042 C CA . ILE A 1 128 ? -10.300 5.366 10.762 1.00 96.56 128 ILE A CA 1
ATOM 1043 C C . ILE A 1 128 ? -10.053 6.622 9.937 1.00 96.56 128 ILE A C 1
ATOM 1045 O O . ILE A 1 128 ? -10.664 7.664 10.191 1.00 96.56 128 ILE A O 1
ATOM 1049 N N . PHE A 1 129 ? -9.177 6.522 8.942 1.00 94.75 129 PHE A N 1
ATOM 1050 C CA . PHE A 1 129 ? -8.812 7.645 8.082 1.00 94.75 129 PHE A CA 1
ATOM 1051 C C . PHE A 1 129 ? -8.286 7.179 6.718 1.00 94.75 129 PHE A C 1
ATOM 1053 O O . PHE A 1 129 ? -7.818 6.044 6.592 1.00 94.75 129 PHE A O 1
ATOM 1060 N N . PRO A 1 130 ? -8.348 8.039 5.689 1.00 93.31 130 PRO A N 1
ATOM 1061 C CA . PRO A 1 130 ? -7.795 7.740 4.382 1.00 93.31 130 PRO A CA 1
ATOM 1062 C C . PRO A 1 130 ? -6.361 8.279 4.232 1.00 93.31 130 PRO A C 1
ATOM 1064 O O . PRO A 1 130 ? -6.024 9.350 4.740 1.00 93.31 130 PRO A O 1
ATOM 1067 N N . LEU A 1 131 ? -5.537 7.575 3.464 1.00 93.94 131 LEU A N 1
ATOM 1068 C CA . LEU A 1 131 ? -4.273 8.054 2.900 1.00 93.94 131 LEU A CA 1
ATOM 1069 C C . LEU A 1 131 ? -4.198 7.668 1.418 1.00 93.94 131 LEU A C 1
ATOM 1071 O O . LEU A 1 131 ? -4.973 6.846 0.936 1.00 93.94 131 LEU A O 1
ATOM 1075 N N . ILE A 1 132 ? -3.258 8.258 0.693 1.00 92.25 132 ILE A N 1
ATOM 1076 C CA . ILE A 1 132 ? -2.856 7.811 -0.642 1.00 92.25 132 ILE A CA 1
ATOM 1077 C C . ILE A 1 132 ? -1.571 7.021 -0.489 1.00 92.25 132 ILE A C 1
ATOM 1079 O O . ILE A 1 132 ? -0.673 7.462 0.221 1.00 92.25 132 ILE A O 1
ATOM 1083 N N . TYR A 1 133 ? -1.460 5.909 -1.195 1.00 94.12 133 TYR A N 1
ATOM 1084 C CA . TYR A 1 133 ? -0.190 5.247 -1.442 1.00 94.12 133 TYR A CA 1
ATOM 1085 C C . TYR A 1 133 ? 0.162 5.398 -2.913 1.00 94.12 133 TYR A C 1
ATOM 1087 O O . TYR A 1 133 ? -0.638 5.055 -3.784 1.00 94.12 133 TYR A O 1
ATOM 1095 N N . TYR A 1 134 ? 1.331 5.959 -3.189 1.00 91.62 134 TYR A N 1
ATOM 1096 C CA . TYR A 1 134 ? 1.754 6.273 -4.545 1.00 91.62 134 TYR A CA 1
ATOM 1097 C C . TYR A 1 134 ? 3.239 5.996 -4.735 1.00 91.62 134 TYR A C 1
ATOM 1099 O O . TYR A 1 134 ? 4.012 5.910 -3.776 1.00 91.62 134 TYR A O 1
ATOM 1107 N N . TYR A 1 135 ? 3.625 5.871 -5.998 1.00 89.69 135 TYR A N 1
ATOM 1108 C CA . TYR A 1 135 ? 5.020 5.822 -6.403 1.00 89.69 135 TYR A CA 1
ATOM 1109 C C . TYR A 1 135 ? 5.234 6.838 -7.513 1.00 89.69 135 TYR A C 1
ATOM 1111 O O . TYR A 1 135 ? 4.656 6.692 -8.586 1.00 89.69 135 TYR A O 1
ATOM 1119 N N . ASP A 1 136 ? 6.027 7.870 -7.241 1.00 85.19 136 ASP A N 1
ATOM 1120 C CA . ASP A 1 136 ? 6.481 8.844 -8.229 1.00 85.19 136 ASP A CA 1
ATOM 1121 C C . ASP A 1 136 ? 7.926 8.571 -8.688 1.00 85.19 136 ASP A C 1
ATOM 1123 O O . ASP A 1 136 ? 8.586 7.641 -8.224 1.00 85.19 136 ASP A O 1
ATOM 1127 N N . ARG A 1 137 ? 8.430 9.386 -9.615 1.00 78.62 137 ARG A N 1
ATOM 1128 C CA . ARG A 1 137 ? 9.803 9.314 -10.146 1.00 78.62 137 ARG A CA 1
ATOM 1129 C C . ARG A 1 137 ? 10.916 9.436 -9.098 1.00 78.62 137 ARG A C 1
ATOM 1131 O O . ARG A 1 137 ? 12.081 9.190 -9.416 1.00 78.62 137 ARG A O 1
ATOM 1138 N N . TYR A 1 138 ? 10.591 9.867 -7.883 1.00 78.31 138 TYR A N 1
ATOM 1139 C CA . TYR A 1 138 ? 11.538 10.064 -6.796 1.00 78.31 138 TYR A CA 1
ATOM 1140 C C . TYR A 1 138 ? 11.411 8.987 -5.729 1.00 78.31 138 TYR A C 1
ATOM 1142 O O . TYR A 1 138 ? 12.422 8.621 -5.138 1.00 78.31 138 TYR A O 1
ATOM 1150 N N . ARG A 1 139 ? 10.194 8.529 -5.420 1.00 84.06 139 ARG A N 1
ATOM 1151 C CA . ARG A 1 139 ? 9.926 7.778 -4.190 1.00 84.06 139 ARG A CA 1
ATOM 1152 C C . ARG A 1 139 ? 8.586 7.064 -4.188 1.00 84.06 139 ARG A C 1
ATOM 1154 O O . ARG A 1 139 ? 7.598 7.503 -4.772 1.00 84.06 139 ARG A O 1
ATOM 1161 N N . MET A 1 140 ? 8.545 6.021 -3.376 1.00 89.50 140 MET A N 1
ATOM 1162 C CA . MET A 1 140 ? 7.324 5.380 -2.924 1.00 89.50 140 MET A CA 1
ATOM 1163 C C . MET A 1 140 ? 6.937 5.951 -1.554 1.00 89.50 140 MET A C 1
ATOM 1165 O O . MET A 1 140 ? 7.782 6.067 -0.664 1.00 89.50 140 MET A O 1
ATOM 1169 N N . ALA A 1 141 ? 5.685 6.376 -1.392 1.00 91.56 141 ALA A N 1
ATOM 1170 C CA . ALA A 1 141 ? 5.281 7.135 -0.212 1.00 91.56 141 ALA A CA 1
ATOM 1171 C C . ALA A 1 141 ? 3.788 7.022 0.114 1.00 91.56 141 ALA A C 1
ATOM 1173 O O . ALA A 1 141 ? 2.949 6.705 -0.734 1.00 91.56 141 ALA A O 1
ATOM 1174 N N . LEU A 1 142 ? 3.471 7.359 1.362 1.00 93.38 142 LEU A N 1
ATOM 1175 C CA . LEU A 1 142 ? 2.135 7.729 1.798 1.00 93.38 142 LEU A CA 1
ATOM 1176 C C . LEU A 1 142 ? 1.947 9.244 1.656 1.00 93.38 142 LEU A C 1
ATOM 1178 O O . LEU A 1 142 ? 2.845 10.033 1.963 1.00 93.38 142 LEU A O 1
ATOM 1182 N N . GLY A 1 143 ? 0.770 9.660 1.201 1.00 90.44 143 GLY A N 1
ATOM 1183 C CA . GLY A 1 143 ? 0.347 11.054 1.089 1.00 90.44 143 GLY A CA 1
ATOM 1184 C C . GLY A 1 143 ? -0.993 11.282 1.779 1.00 90.44 143 GLY A C 1
ATOM 1185 O O . GLY A 1 143 ? -1.831 10.384 1.855 1.00 90.44 143 GLY A O 1
ATOM 1186 N N . THR A 1 144 ? -1.223 12.490 2.287 1.00 87.88 144 THR A N 1
ATOM 1187 C CA . THR A 1 144 ? -2.524 12.842 2.871 1.00 87.88 144 THR A CA 1
ATOM 1188 C C . THR A 1 144 ? -3.543 13.172 1.786 1.00 87.88 144 THR A C 1
ATOM 1190 O O . THR A 1 144 ? -3.235 13.883 0.830 1.00 87.88 144 THR A O 1
ATOM 1193 N N . CYS A 1 145 ? -4.790 12.754 1.977 1.00 85.12 145 CYS A N 1
ATOM 1194 C CA . CYS A 1 145 ? -5.899 13.131 1.105 1.00 85.12 145 CYS A CA 1
ATOM 1195 C C . CYS A 1 145 ? -7.129 13.535 1.905 1.00 85.12 145 CYS A C 1
ATOM 1197 O O . CYS A 1 145 ? -7.245 13.233 3.094 1.00 85.12 145 CYS A O 1
ATOM 1199 N N . LYS A 1 146 ? -8.052 14.229 1.240 1.00 77.50 146 LYS A N 1
ATOM 1200 C CA . LYS A 1 146 ? -9.407 14.404 1.741 1.00 77.50 146 LYS A CA 1
ATOM 1201 C C . LYS A 1 146 ? -10.289 13.370 1.071 1.00 77.50 146 LYS A C 1
ATOM 1203 O O . LYS A 1 146 ? -10.418 13.380 -0.151 1.00 77.50 146 LYS A O 1
ATOM 1208 N N . VAL A 1 147 ? -10.943 12.546 1.876 1.00 74.50 147 VAL A N 1
ATOM 1209 C CA . VAL A 1 147 ? -12.100 11.777 1.429 1.00 74.50 147 VAL A CA 1
ATOM 1210 C C . VAL A 1 147 ? -13.266 12.163 2.329 1.00 74.50 147 VAL A C 1
ATOM 1212 O O . VAL A 1 147 ? -13.159 12.078 3.549 1.00 74.50 147 VAL A O 1
ATOM 1215 N N . ASN A 1 148 ? -14.344 12.691 1.749 1.00 74.69 148 ASN A N 1
ATOM 1216 C CA . ASN A 1 148 ? -15.461 13.229 2.530 1.00 74.69 148 ASN A CA 1
ATOM 1217 C C . ASN A 1 148 ? -16.505 12.141 2.815 1.00 74.69 148 ASN A C 1
ATOM 1219 O O . ASN A 1 148 ? -17.531 12.071 2.142 1.00 74.69 148 ASN A O 1
ATOM 1223 N N . LEU A 1 149 ? -16.212 11.272 3.786 1.00 78.19 149 LEU A N 1
ATOM 1224 C CA . LEU A 1 149 ? -17.119 10.217 4.240 1.00 78.19 149 LEU A CA 1
ATOM 1225 C C . LEU A 1 149 ? -17.268 10.250 5.758 1.00 78.19 149 LEU A C 1
ATOM 1227 O O . LEU A 1 149 ? -16.293 10.446 6.481 1.00 78.19 149 LEU A O 1
ATOM 1231 N N . GLU A 1 150 ? -18.480 9.969 6.232 1.00 83.44 150 GLU A N 1
ATOM 1232 C CA . GLU A 1 150 ? -18.832 9.994 7.659 1.00 83.44 150 GLU A CA 1
ATOM 1233 C C . GLU A 1 150 ? -18.125 8.911 8.491 1.00 83.44 150 GLU A C 1
ATOM 1235 O O . GLU A 1 150 ? -18.100 8.992 9.715 1.00 83.44 150 GLU A O 1
ATOM 1240 N N . ILE A 1 151 ? -17.517 7.907 7.849 1.00 86.75 151 ILE A N 1
ATOM 1241 C CA . ILE A 1 151 ? -16.771 6.851 8.550 1.00 86.75 151 ILE A CA 1
ATOM 1242 C C . ILE A 1 151 ? -15.432 7.310 9.122 1.00 86.75 151 ILE A C 1
ATOM 1244 O O . ILE A 1 151 ? -14.885 6.634 9.994 1.00 86.75 151 ILE A O 1
ATOM 1248 N N . PHE A 1 152 ? -14.865 8.404 8.610 1.00 91.56 152 PHE A N 1
ATOM 1249 C CA . PHE A 1 152 ? -13.553 8.858 9.048 1.00 91.56 152 PHE A CA 1
ATOM 1250 C C . PHE A 1 152 ? -13.685 9.661 10.331 1.00 91.56 152 PHE A C 1
ATOM 1252 O O . PHE A 1 152 ? -14.359 10.687 10.379 1.00 91.56 152 PHE A O 1
ATOM 1259 N N . ASN A 1 153 ? -13.015 9.187 11.375 1.00 93.62 153 ASN A N 1
ATOM 1260 C CA . ASN A 1 153 ? -13.108 9.746 12.721 1.00 93.62 153 ASN A CA 1
ATOM 1261 C C . ASN A 1 153 ? -11.773 10.328 13.213 1.00 93.62 153 ASN A C 1
ATOM 1263 O O . ASN A 1 153 ? -11.659 10.695 14.381 1.00 93.62 153 ASN A O 1
ATOM 1267 N N . PHE A 1 154 ? -10.759 10.391 12.345 1.00 94.00 154 PHE A N 1
ATOM 1268 C CA . PHE A 1 154 ? -9.416 10.826 12.704 1.00 94.00 154 PHE A CA 1
ATOM 1269 C C . PHE A 1 154 ? -8.738 11.585 11.557 1.00 94.00 154 PHE A C 1
ATOM 1271 O O . PHE A 1 154 ? -8.925 11.258 10.386 1.00 94.00 154 PHE A O 1
ATOM 1278 N N . ASP A 1 155 ? -7.930 12.591 11.898 1.00 91.06 155 ASP A N 1
ATOM 1279 C CA . ASP A 1 155 ? -7.080 13.305 10.944 1.00 91.06 155 ASP A CA 1
ATOM 1280 C C . ASP A 1 155 ? -5.661 12.719 10.993 1.00 91.06 155 ASP A C 1
ATOM 1282 O O . ASP A 1 155 ? -4.993 12.846 12.023 1.00 91.06 155 ASP A O 1
ATOM 1286 N N . PRO A 1 156 ? -5.152 12.110 9.905 1.00 91.06 156 PRO A N 1
ATOM 1287 C CA . PRO A 1 156 ? -3.819 11.516 9.910 1.00 91.06 156 PRO A CA 1
ATOM 1288 C C . PRO A 1 156 ? -2.721 12.538 10.227 1.00 91.06 156 PRO A C 1
ATOM 1290 O O . PRO A 1 156 ? -1.687 12.177 10.781 1.00 91.06 156 PRO A O 1
ATOM 1293 N N . ARG A 1 157 ? -2.917 13.833 9.961 1.00 89.06 157 ARG A N 1
ATOM 1294 C CA . ARG A 1 157 ? -1.911 14.870 10.262 1.00 89.06 157 ARG A CA 1
ATOM 1295 C C . ARG A 1 157 ? -1.630 15.022 11.757 1.00 89.06 157 ARG A C 1
ATOM 1297 O O . ARG A 1 157 ? -0.631 15.635 12.120 1.00 89.06 157 ARG A O 1
ATOM 1304 N N . SER A 1 158 ? -2.485 14.461 12.610 1.00 91.69 158 SER A N 1
ATOM 1305 C CA . SER A 1 158 ? -2.292 14.423 14.057 1.00 91.69 158 SER A CA 1
ATOM 1306 C C . SER A 1 158 ? -1.393 13.280 14.543 1.00 91.69 158 SER A C 1
ATOM 1308 O O . SER A 1 158 ? -1.076 13.270 15.728 1.00 91.69 158 SER A O 1
ATOM 1310 N N . LEU A 1 159 ? -0.977 12.333 13.687 1.00 91.12 159 LEU A N 1
ATOM 1311 C CA . LEU A 1 159 ? 0.021 11.326 14.075 1.00 91.12 159 LEU A CA 1
ATOM 1312 C C . LEU A 1 159 ? 1.399 11.973 14.250 1.00 91.12 159 LEU A C 1
ATOM 1314 O O . LEU A 1 159 ? 1.843 12.772 13.417 1.00 91.12 159 LEU A O 1
ATOM 1318 N N . SER A 1 160 ? 2.096 11.575 15.310 1.00 91.88 160 SER A N 1
ATOM 1319 C CA . SER A 1 160 ? 3.513 11.862 15.523 1.00 91.88 160 SER A CA 1
ATOM 1320 C C . SER A 1 160 ? 4.386 11.230 14.434 1.00 91.88 160 SER A C 1
ATOM 1322 O O . SER A 1 160 ? 3.944 10.373 13.674 1.00 91.88 160 SER A O 1
ATOM 1324 N N . GLN A 1 161 ? 5.647 11.653 14.334 1.00 88.62 161 GLN A N 1
ATOM 1325 C CA . GLN A 1 161 ? 6.576 11.068 13.364 1.00 88.62 161 GLN A CA 1
ATOM 1326 C C . GLN A 1 161 ? 6.810 9.570 13.604 1.00 88.62 161 GLN A C 1
ATOM 1328 O O . GLN A 1 161 ? 6.854 8.811 12.646 1.00 88.62 161 GLN A O 1
ATOM 1333 N N . GLU A 1 162 ? 6.909 9.149 14.864 1.00 89.69 162 GLU A N 1
ATOM 1334 C CA . GLU A 1 162 ? 7.065 7.739 15.236 1.00 89.69 162 GLU A CA 1
ATOM 1335 C C . GLU A 1 162 ? 5.842 6.913 14.816 1.00 89.69 162 GLU A C 1
ATOM 1337 O O . GLU A 1 162 ? 5.990 5.901 14.140 1.00 89.69 162 GLU A O 1
ATOM 1342 N N . GLU A 1 163 ? 4.625 7.399 15.091 1.00 93.19 163 GLU A N 1
ATOM 1343 C CA . GLU A 1 163 ?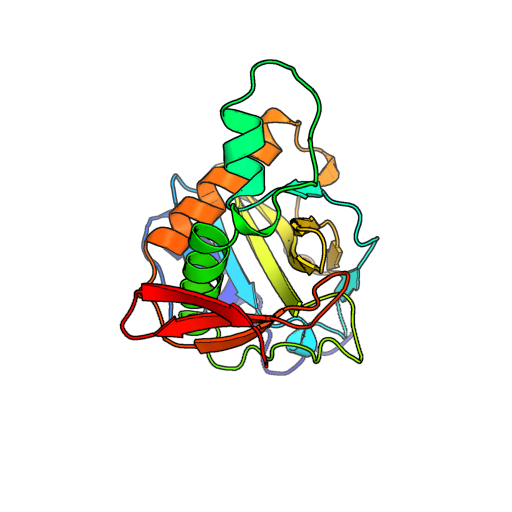 3.392 6.727 14.649 1.00 93.19 163 GLU A CA 1
ATOM 1344 C C . GLU A 1 163 ? 3.292 6.623 13.118 1.00 93.19 163 GLU A C 1
ATOM 1346 O O . GLU A 1 163 ? 2.760 5.642 12.600 1.00 93.19 163 GLU A O 1
ATOM 1351 N N . ARG A 1 164 ? 3.781 7.626 12.374 1.00 92.31 164 ARG A N 1
ATOM 1352 C CA . ARG A 1 164 ? 3.810 7.583 10.902 1.00 92.31 164 ARG A CA 1
ATOM 1353 C C . ARG A 1 164 ? 4.787 6.536 10.385 1.00 92.31 164 ARG A C 1
ATOM 1355 O O . ARG A 1 164 ? 4.424 5.763 9.499 1.00 92.31 164 ARG A O 1
ATOM 1362 N N . PHE A 1 165 ? 5.978 6.492 10.966 1.00 90.62 165 PHE A N 1
ATOM 1363 C CA . PHE A 1 165 ? 7.007 5.511 10.648 1.00 90.62 165 PHE A CA 1
ATOM 1364 C C . PHE A 1 165 ? 6.512 4.079 10.914 1.00 90.62 165 PHE A C 1
ATOM 1366 O O . PHE A 1 165 ? 6.556 3.217 10.034 1.00 90.62 165 PHE A O 1
ATOM 1373 N N . ASP A 1 166 ? 5.919 3.851 12.089 1.00 92.69 166 ASP A N 1
ATOM 1374 C CA . ASP A 1 166 ? 5.299 2.574 12.445 1.00 92.69 166 ASP A CA 1
ATOM 1375 C C . ASP A 1 166 ? 4.166 2.199 11.483 1.00 92.69 166 ASP A C 1
ATOM 1377 O O . ASP A 1 166 ? 4.055 1.044 11.065 1.00 92.69 166 ASP A O 1
ATOM 1381 N N . LEU A 1 167 ? 3.331 3.166 11.087 1.00 95.94 167 LEU A N 1
ATOM 1382 C CA . LEU A 1 167 ? 2.260 2.944 10.117 1.00 95.94 167 LEU A CA 1
ATOM 1383 C C . LEU A 1 167 ? 2.810 2.471 8.763 1.00 95.94 167 LEU A C 1
ATOM 1385 O O . LEU A 1 167 ? 2.268 1.519 8.194 1.00 95.94 167 LEU A O 1
ATOM 1389 N N . ALA A 1 168 ? 3.872 3.103 8.256 1.00 95.12 168 ALA A N 1
ATOM 1390 C CA . ALA A 1 168 ? 4.528 2.695 7.016 1.00 95.12 168 ALA A CA 1
ATOM 1391 C C . ALA A 1 168 ? 5.110 1.276 7.129 1.00 95.12 168 ALA A C 1
ATOM 1393 O O . ALA A 1 168 ? 4.841 0.431 6.273 1.00 95.12 168 ALA A O 1
ATOM 1394 N N . GLU A 1 169 ? 5.811 0.964 8.224 1.00 94.50 169 GLU A N 1
ATOM 1395 C CA . GLU A 1 169 ? 6.390 -0.368 8.452 1.00 94.50 169 GLU A CA 1
ATOM 1396 C C . GLU A 1 169 ? 5.302 -1.446 8.527 1.00 94.50 169 GLU A C 1
ATOM 1398 O O . GLU A 1 169 ? 5.418 -2.532 7.948 1.00 94.50 169 GLU A O 1
ATOM 1403 N N . VAL A 1 170 ? 4.216 -1.166 9.245 1.00 96.75 170 VAL A N 1
ATOM 1404 C CA . VAL A 1 170 ? 3.094 -2.094 9.380 1.00 96.75 170 VAL A CA 1
ATOM 1405 C C . VAL A 1 170 ? 2.392 -2.307 8.041 1.00 96.75 170 VAL A C 1
ATOM 1407 O O . VAL A 1 170 ? 2.026 -3.443 7.732 1.00 96.75 170 VAL A O 1
ATOM 1410 N N . PHE A 1 171 ? 2.239 -1.258 7.230 1.00 97.88 171 PHE A N 1
ATOM 1411 C CA . PHE A 1 171 ? 1.666 -1.362 5.891 1.00 97.88 171 PHE A CA 1
ATOM 1412 C C . PHE A 1 171 ? 2.533 -2.218 4.957 1.00 97.88 171 PHE A C 1
ATOM 1414 O O . PHE A 1 171 ? 2.025 -3.147 4.328 1.00 97.88 171 PHE A O 1
ATOM 1421 N N . GLU A 1 172 ? 3.847 -1.990 4.924 1.00 96.06 172 GLU A N 1
ATOM 1422 C CA . GLU A 1 172 ? 4.779 -2.819 4.150 1.00 96.06 172 GLU A CA 1
ATOM 1423 C C . GLU A 1 172 ? 4.712 -4.286 4.565 1.00 96.06 172 GLU A C 1
ATOM 1425 O O . GLU A 1 172 ? 4.636 -5.182 3.724 1.00 96.06 172 GLU A O 1
ATOM 1430 N N . ASN A 1 173 ? 4.712 -4.547 5.871 1.00 96.69 173 ASN A N 1
ATOM 1431 C CA . ASN A 1 173 ? 4.613 -5.902 6.395 1.00 96.69 173 ASN A CA 1
ATOM 1432 C C . ASN A 1 173 ? 3.252 -6.540 6.092 1.00 96.69 173 ASN A C 1
ATOM 1434 O O . ASN A 1 173 ? 3.188 -7.751 5.886 1.00 96.69 173 ASN A O 1
ATOM 1438 N N . ALA A 1 174 ? 2.172 -5.758 6.008 1.00 97.94 174 ALA A N 1
ATOM 1439 C CA . ALA A 1 174 ? 0.883 -6.254 5.540 1.00 97.94 174 ALA A CA 1
ATOM 1440 C C . ALA A 1 174 ? 0.950 -6.684 4.064 1.00 97.94 174 ALA A C 1
ATOM 1442 O O . ALA A 1 174 ? 0.509 -7.788 3.742 1.00 97.94 174 ALA A O 1
ATOM 1443 N N . LEU A 1 175 ? 1.564 -5.873 3.194 1.00 97.69 175 LEU A N 1
ATOM 1444 C CA . LEU A 1 175 ? 1.751 -6.194 1.773 1.00 97.69 175 LEU A CA 1
ATOM 1445 C C . LEU A 1 175 ? 2.681 -7.394 1.544 1.00 97.69 175 LEU A C 1
ATOM 1447 O O . LEU A 1 175 ? 2.412 -8.207 0.662 1.00 97.69 175 LEU A O 1
ATOM 1451 N N . LYS A 1 176 ? 3.734 -7.565 2.354 1.00 95.75 176 LYS A N 1
ATOM 1452 C CA . LYS A 1 176 ? 4.671 -8.705 2.258 1.00 95.75 176 LYS A CA 1
ATOM 1453 C C . LYS A 1 176 ? 4.014 -10.071 2.502 1.00 95.75 176 LYS A C 1
ATOM 1455 O O . LYS A 1 176 ? 4.584 -11.089 2.124 1.00 95.75 176 LYS A O 1
ATOM 1460 N N . LYS A 1 177 ? 2.829 -10.119 3.125 1.00 95.62 177 LYS A N 1
ATOM 1461 C CA . LYS A 1 177 ? 2.052 -11.363 3.305 1.00 95.62 177 LYS A CA 1
ATOM 1462 C C . LYS A 1 177 ? 1.255 -11.761 2.065 1.00 95.62 177 LYS A C 1
ATOM 1464 O O . LYS A 1 177 ? 0.780 -12.891 1.980 1.00 95.62 177 LYS A O 1
ATOM 1469 N N . VAL A 1 178 ? 1.046 -10.824 1.146 1.00 97.38 178 VAL A N 1
ATOM 1470 C CA . VAL A 1 178 ? 0.240 -11.037 -0.052 1.00 97.38 178 VAL A CA 1
ATOM 1471 C C . VAL A 1 178 ? 1.079 -11.798 -1.081 1.00 97.38 178 VAL A C 1
ATOM 1473 O O . VAL A 1 178 ? 2.245 -11.450 -1.274 1.00 97.38 178 VAL A O 1
ATOM 1476 N N . PRO A 1 179 ? 0.521 -12.815 -1.765 1.00 96.12 179 PRO A N 1
ATOM 1477 C CA . PRO A 1 179 ? 1.191 -13.448 -2.894 1.00 96.12 179 PRO A CA 1
ATOM 1478 C C . PRO A 1 179 ? 1.584 -12.418 -3.954 1.00 96.12 179 PRO A C 1
ATOM 1480 O O . PRO A 1 179 ? 0.873 -11.441 -4.179 1.00 96.12 179 PRO A O 1
ATOM 1483 N N . LEU A 1 180 ? 2.699 -12.648 -4.635 1.00 95.62 180 LEU A N 1
ATOM 1484 C CA . LEU A 1 180 ? 3.195 -11.735 -5.660 1.00 95.62 180 LEU A CA 1
ATOM 1485 C C . LEU A 1 180 ? 2.597 -12.085 -7.020 1.00 95.62 180 LEU A C 1
ATOM 1487 O O . LEU A 1 180 ? 2.659 -13.238 -7.444 1.00 95.62 180 LEU A O 1
ATOM 1491 N N . SER A 1 181 ? 2.064 -11.079 -7.708 1.00 96.38 181 SER A N 1
ATOM 1492 C CA . SER A 1 181 ? 1.730 -11.183 -9.124 1.00 96.38 181 SER A CA 1
ATOM 1493 C C . SER A 1 181 ? 2.883 -10.655 -9.959 1.00 96.38 181 SER A C 1
ATOM 1495 O O . SER A 1 181 ? 3.470 -9.615 -9.648 1.00 96.38 181 SER A O 1
ATOM 1497 N N . ASP A 1 182 ? 3.163 -11.353 -11.052 1.00 96.00 182 ASP A N 1
ATOM 1498 C CA . ASP A 1 182 ? 4.078 -10.854 -12.064 1.00 96.00 182 ASP A CA 1
ATOM 1499 C C . ASP A 1 182 ? 3.494 -9.609 -12.733 1.00 96.00 182 ASP A C 1
ATOM 1501 O O . ASP A 1 182 ? 2.296 -9.512 -13.016 1.00 96.00 182 ASP A O 1
ATOM 1505 N N . TYR A 1 183 ? 4.362 -8.645 -13.009 1.00 94.81 183 TYR A N 1
ATOM 1506 C CA . TYR A 1 183 ? 4.007 -7.453 -13.756 1.00 94.81 183 TYR A CA 1
ATOM 1507 C C . TYR A 1 183 ? 5.245 -6.862 -14.422 1.00 94.81 183 TYR A C 1
ATOM 1509 O O . TYR A 1 183 ? 6.379 -7.075 -13.997 1.00 94.81 183 TYR A O 1
ATOM 1517 N N . LYS A 1 184 ? 5.010 -6.063 -15.459 1.00 93.00 184 LYS A N 1
ATOM 1518 C CA . LYS A 1 184 ? 6.032 -5.256 -16.118 1.00 93.00 184 LYS A CA 1
ATOM 1519 C C . LYS A 1 184 ? 5.476 -3.860 -16.339 1.00 93.00 184 LYS A C 1
ATOM 1521 O O . LYS A 1 184 ? 4.336 -3.712 -16.774 1.00 93.00 184 LYS A O 1
ATOM 1526 N N . THR A 1 185 ? 6.279 -2.849 -16.045 1.00 89.94 185 THR A N 1
ATOM 1527 C CA . THR A 1 185 ? 5.945 -1.453 -16.321 1.00 89.94 185 THR A CA 1
ATOM 1528 C C . THR A 1 185 ? 7.189 -0.658 -16.703 1.00 89.94 185 THR A C 1
ATOM 1530 O O . THR A 1 185 ? 8.298 -1.200 -16.742 1.00 89.94 185 THR A O 1
ATOM 1533 N N . ILE A 1 186 ? 6.992 0.610 -17.049 1.00 87.12 186 ILE A N 1
ATOM 1534 C CA . ILE A 1 186 ? 8.052 1.566 -17.344 1.00 87.12 186 ILE A CA 1
ATOM 1535 C C . ILE A 1 186 ? 8.109 2.566 -16.190 1.00 87.12 186 ILE A C 1
ATOM 1537 O O . ILE A 1 186 ? 7.135 3.260 -15.918 1.00 87.12 186 ILE A O 1
ATOM 1541 N N . TYR A 1 187 ? 9.245 2.615 -15.506 1.00 82.19 187 TYR A N 1
ATOM 1542 C CA . TYR A 1 187 ? 9.538 3.616 -14.495 1.00 82.19 187 TYR A CA 1
ATOM 1543 C C . TYR A 1 187 ? 9.979 4.926 -15.170 1.00 82.19 187 TYR A C 1
ATOM 1545 O O . TYR A 1 187 ? 10.891 4.879 -16.009 1.00 82.19 187 TYR A O 1
ATOM 1553 N N . PRO A 1 188 ? 9.379 6.080 -14.817 1.00 69.81 188 PRO A N 1
ATOM 1554 C CA . PRO A 1 188 ? 9.843 7.390 -15.266 1.00 69.81 188 PRO A CA 1
ATOM 1555 C C . PRO A 1 188 ? 11.172 7.731 -14.579 1.00 69.81 188 PRO A C 1
ATOM 1557 O O . PRO A 1 188 ? 11.210 8.360 -13.524 1.00 69.81 188 PRO A O 1
ATOM 1560 N N . GLY A 1 189 ? 12.283 7.268 -15.155 1.00 67.31 189 GLY A N 1
ATOM 1561 C CA . GLY A 1 189 ? 13.620 7.670 -14.729 1.00 67.31 189 GLY A CA 1
ATOM 1562 C C . GLY A 1 189 ? 13.917 9.131 -15.079 1.00 67.31 189 GLY A C 1
ATOM 1563 O O . GLY A 1 189 ? 13.231 9.747 -15.893 1.00 67.31 189 GLY A O 1
ATOM 1564 N N . HIS A 1 190 ? 14.951 9.697 -14.450 1.00 63.03 190 HIS A N 1
ATOM 1565 C CA . HIS A 1 190 ? 15.349 11.088 -14.682 1.00 63.03 190 HIS A CA 1
ATOM 1566 C C . HIS A 1 190 ? 15.889 11.350 -16.086 1.00 63.03 190 HIS A C 1
ATOM 1568 O O . HIS A 1 190 ? 15.521 12.360 -16.685 1.00 63.03 190 HIS A O 1
ATOM 1574 N N . ASP A 1 191 ? 16.719 10.435 -16.582 1.00 68.88 191 ASP A N 1
ATOM 1575 C CA . ASP A 1 191 ? 17.425 10.592 -17.853 1.00 68.88 191 ASP A CA 1
ATOM 1576 C C . ASP A 1 191 ? 16.865 9.657 -18.932 1.00 68.88 191 ASP A C 1
ATOM 1578 O O . ASP A 1 191 ? 16.743 10.044 -20.092 1.00 68.88 191 ASP A O 1
ATOM 1582 N N . GLU A 1 192 ? 16.464 8.440 -18.548 1.00 73.4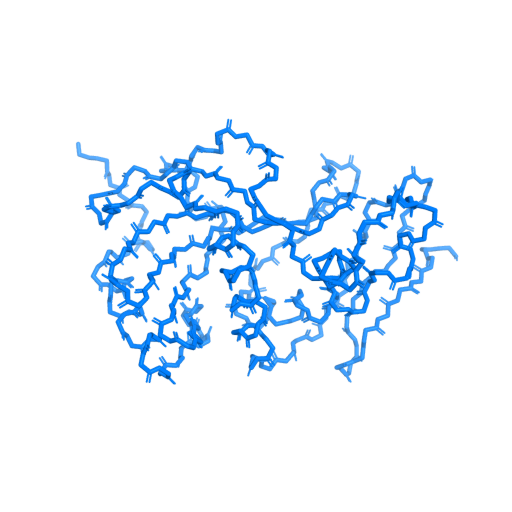4 192 GLU A N 1
ATOM 1583 C CA . GLU A 1 192 ? 15.942 7.419 -19.460 1.00 73.44 192 GLU A CA 1
ATOM 1584 C C . GLU A 1 192 ? 14.841 6.582 -18.787 1.00 73.44 192 GLU A C 1
ATOM 1586 O O . GLU A 1 192 ? 14.871 6.391 -17.566 1.00 73.44 192 GLU A O 1
ATOM 1591 N N . PRO A 1 193 ? 13.856 6.070 -19.550 1.00 78.56 193 PRO A N 1
ATOM 1592 C CA . PRO A 1 193 ? 12.862 5.142 -19.028 1.00 78.56 193 PRO A CA 1
ATOM 1593 C C . PRO A 1 193 ? 13.487 3.770 -18.748 1.00 78.56 193 PRO A C 1
ATOM 1595 O O . PRO A 1 193 ? 14.284 3.260 -19.537 1.00 78.56 193 PRO A O 1
ATOM 1598 N N . TRP A 1 194 ? 13.060 3.132 -17.658 1.00 84.31 194 TRP A N 1
ATOM 1599 C CA . TRP A 1 194 ? 13.523 1.797 -17.268 1.00 84.31 194 TRP A CA 1
ATOM 1600 C C . TRP A 1 194 ? 12.360 0.828 -17.180 1.00 84.31 194 TRP A C 1
ATOM 1602 O O . TRP A 1 194 ? 11.287 1.172 -16.690 1.00 84.31 194 TRP A O 1
ATOM 1612 N N . HIS A 1 195 ? 12.563 -0.410 -17.606 1.00 88.50 195 HIS A N 1
ATOM 1613 C CA . HIS A 1 195 ? 11.635 -1.471 -17.273 1.00 88.50 195 HIS A CA 1
ATOM 1614 C C . HIS A 1 195 ? 11.843 -1.909 -15.829 1.00 88.50 195 HIS A C 1
ATOM 1616 O O . HIS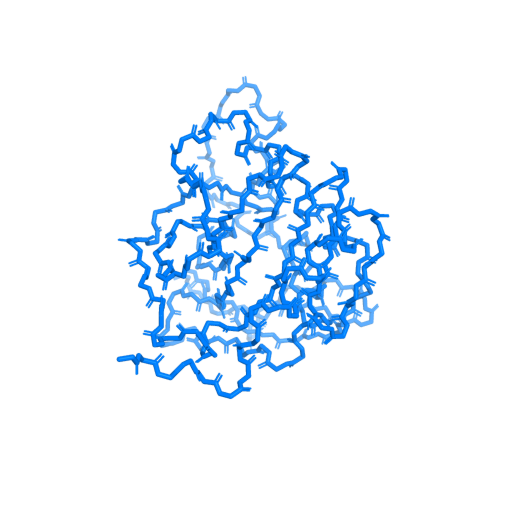 A 1 195 ? 12.935 -2.337 -15.465 1.00 88.50 195 HIS A O 1
ATOM 1622 N N . ILE A 1 196 ? 10.772 -1.863 -15.042 1.00 90.12 196 ILE A N 1
ATOM 1623 C CA . ILE A 1 196 ? 10.718 -2.405 -13.685 1.00 90.12 196 ILE A CA 1
ATOM 1624 C C . ILE A 1 196 ? 9.579 -3.415 -13.595 1.00 90.12 196 ILE A C 1
ATOM 1626 O O . ILE A 1 196 ? 8.534 -3.261 -14.242 1.00 90.12 196 ILE A O 1
ATOM 1630 N N . GLY A 1 197 ? 9.757 -4.450 -12.786 1.00 93.12 197 GLY A N 1
ATOM 1631 C CA . GLY A 1 197 ? 8.687 -5.401 -12.553 1.00 93.12 197 GLY A CA 1
ATOM 1632 C C . GLY A 1 197 ? 9.077 -6.594 -11.707 1.00 93.12 197 GLY A C 1
ATOM 1633 O O . GLY A 1 197 ? 10.142 -6.624 -11.095 1.00 93.12 197 GLY A O 1
ATOM 1634 N N . VAL A 1 198 ? 8.198 -7.591 -11.729 1.00 95.88 198 VAL A N 1
ATOM 1635 C CA . VAL A 1 198 ? 8.397 -8.913 -11.137 1.00 95.88 198 VAL A CA 1
ATOM 1636 C C . VAL A 1 198 ? 8.079 -9.965 -12.200 1.00 95.88 198 VAL A C 1
ATOM 1638 O O . VAL A 1 198 ? 7.037 -9.882 -12.849 1.00 95.88 198 VAL A O 1
ATOM 1641 N N . ILE A 1 199 ? 8.984 -10.927 -12.399 1.00 95.00 199 ILE A N 1
ATOM 1642 C CA . ILE A 1 199 ? 8.804 -12.087 -13.288 1.00 95.00 199 ILE A CA 1
ATOM 1643 C C . ILE A 1 199 ? 9.180 -13.353 -12.522 1.00 95.00 199 ILE A C 1
ATOM 1645 O O . ILE A 1 199 ? 10.278 -13.448 -11.970 1.00 95.00 199 ILE A O 1
ATOM 1649 N N . ASN A 1 200 ? 8.290 -14.343 -12.514 1.00 93.94 200 ASN A N 1
ATOM 1650 C CA . ASN A 1 200 ? 8.396 -15.563 -11.721 1.00 93.94 200 ASN A CA 1
ATOM 1651 C C . ASN A 1 200 ? 8.725 -15.262 -10.247 1.00 93.94 200 ASN A C 1
ATOM 1653 O O . ASN A 1 200 ? 9.592 -15.905 -9.647 1.00 93.94 200 ASN A O 1
ATOM 1657 N N . GLY A 1 201 ? 8.086 -14.228 -9.687 1.00 90.69 201 GLY A N 1
ATOM 1658 C CA . GLY A 1 201 ? 8.315 -13.783 -8.309 1.00 90.69 201 GLY A CA 1
ATOM 1659 C C . GLY A 1 201 ? 9.677 -13.127 -8.044 1.00 90.69 201 GLY A C 1
ATOM 1660 O O . GLY A 1 201 ? 10.011 -12.885 -6.886 1.00 90.69 201 GLY A O 1
ATOM 1661 N N . ARG A 1 202 ? 10.478 -12.837 -9.079 1.00 93.94 202 ARG A N 1
ATOM 1662 C CA . ARG A 1 202 ? 11.776 -12.157 -8.944 1.00 93.94 202 ARG A CA 1
ATOM 1663 C C . ARG A 1 202 ? 11.699 -10.724 -9.467 1.00 93.94 202 ARG A C 1
ATOM 1665 O O . ARG A 1 202 ? 11.233 -10.541 -10.595 1.00 93.94 202 ARG A O 1
ATOM 1672 N N . PRO A 1 203 ? 12.157 -9.721 -8.696 1.00 93.81 203 PRO A N 1
ATOM 1673 C CA . PRO A 1 203 ? 12.185 -8.348 -9.167 1.00 93.81 203 PRO A CA 1
ATOM 1674 C C . PRO A 1 203 ? 13.222 -8.201 -10.286 1.00 93.81 203 PRO A C 1
ATOM 1676 O O . PRO A 1 203 ? 14.250 -8.880 -10.294 1.00 93.81 203 PRO A O 1
ATOM 1679 N N . PHE A 1 204 ? 12.957 -7.312 -11.236 1.00 91.75 204 PHE A N 1
ATOM 1680 C CA . PHE A 1 204 ? 13.911 -6.953 -12.279 1.00 91.75 204 PHE A CA 1
ATOM 1681 C C . PHE A 1 204 ? 13.869 -5.451 -12.558 1.00 91.75 204 PHE A C 1
ATOM 1683 O O . PHE A 1 204 ? 12.830 -4.802 -12.410 1.00 91.75 204 PHE A O 1
ATOM 1690 N N . PHE A 1 205 ? 15.009 -4.926 -12.997 1.00 87.50 205 PHE A N 1
ATOM 1691 C CA . PHE A 1 205 ? 15.180 -3.544 -13.415 1.00 87.50 205 PHE A CA 1
ATOM 1692 C C . PHE A 1 205 ? 16.186 -3.497 -14.566 1.00 87.50 205 PHE A C 1
ATOM 1694 O O . PHE A 1 205 ? 17.313 -3.969 -14.424 1.00 87.50 205 PHE A O 1
ATOM 1701 N N . THR A 1 206 ? 15.773 -3.018 -15.738 1.00 87.69 206 THR A N 1
ATOM 1702 C CA . THR A 1 206 ? 16.595 -3.060 -16.960 1.00 87.69 206 THR A CA 1
ATOM 1703 C C . THR A 1 206 ? 16.276 -1.889 -17.882 1.00 87.69 206 THR A C 1
ATOM 1705 O O . THR A 1 206 ? 15.172 -1.343 -17.821 1.00 87.69 206 THR A O 1
ATOM 1708 N N . SER A 1 207 ? 17.241 -1.467 -18.701 1.00 80.81 207 SER A N 1
ATOM 1709 C CA . SER A 1 207 ? 17.035 -0.397 -19.677 1.00 80.81 207 SER A CA 1
ATOM 1710 C C . SER A 1 207 ? 15.956 -0.800 -20.685 1.00 80.81 207 SER A C 1
ATOM 1712 O O . SER A 1 207 ? 15.720 -1.981 -20.948 1.00 80.81 207 SER A O 1
ATOM 1714 N N . VAL A 1 208 ? 15.260 0.189 -21.246 1.00 76.62 208 VAL A N 1
ATOM 1715 C CA . VAL A 1 208 ? 14.311 -0.043 -22.353 1.00 76.62 208 VAL A CA 1
ATOM 1716 C C . VAL A 1 208 ? 15.050 -0.272 -23.688 1.00 76.62 208 VAL A C 1
ATOM 1718 O O . VAL A 1 208 ? 14.439 -0.739 -24.650 1.00 76.62 208 VAL A O 1
ATOM 1721 N N . PHE A 1 209 ? 16.359 0.002 -23.726 1.00 65.06 209 PHE A N 1
ATOM 1722 C CA . PHE A 1 209 ? 17.243 -0.076 -24.891 1.00 65.06 209 PHE A CA 1
ATOM 1723 C C . PHE A 1 209 ? 18.342 -1.123 -24.714 1.00 65.06 209 PHE A C 1
ATOM 1725 O O . PHE A 1 209 ? 18.840 -1.255 -23.569 1.00 65.06 209 PHE A O 1
#

Radius of gyration: 16.75 Å; chains: 1; bounding box: 51×33×44 Å

Foldseek 3Di:
DDDQPPPDDPVVVVVLQVCQLVVNHDLQQQWHFFPSKIKRKFAVVSQVVQKDFPDPPFPWAAAQVLVVVVVDPDDDDDQPPPVVGAFRVQQLVQLVCSSPVPFAADDLVPFQWRGKIKIFMAHNVGATAIWIFTQGQRGTGIGDIGGPDPSGDDHSVPDDPVRSSVVNVRVSVRSNVGDGHWDWDWNNYPPAIWIWHADPNGTDIGGPD

Sequence (209 aa):
MMMLSKDFDISEILDLLSQASRGKDNIERGAVGHKGYSFVIRNVDNFREIYVPFSYQTYELVGDMHNEIKDRKEGKFILDNLYRYFEINALLIGSLKTILPSLKFWDAKESDILFEVVLIIKTPEGKIFPLIYYYDRYRMALGTCKVNLEIFNFDPRSLSQEERFDLAEVFENALKKVPLSDYKTIYPGHDEPWHIGVINGRPFFTSVF